Protein AF-H9H5G0-F1 (afdb_monomer_lite)

Organism: Macaca mulatta (NCBI:txid9544)

Foldseek 3Di:
DDPPCPPVNVLQVVLLVLVVDLVVFFDPPDPVQDDDDDDPQVQQQDPLQFGDPDGDDPDDPVRVVVVVVLVVLVVVVVVCLVVVVVPVPDPVVVVSVVVPHRPQCCLVVLCVNLVLVVVCVVQPCLLVVLLVVLSNDPPCLVVLLVLLCPASCRGPQSVGRSGPLSSLLSSLLSSVQSVCVVVHHDSVVSNQLSVNVSRYPSSSSSSSSVSQCVDPVNNCCQCPPPVNVVVVVVVVVCVVVCCVPPVPVNVVVVVVVVVCVVVVVDDDDDPDDDDDDDDDDDDDDDDDPDDDDDD

Radius of gyration: 25.39 Å; chains: 1; bounding box: 70×48×87 Å

pLDDT: mean 77.39, std 20.74, range [26.28, 98.06]

Sequence (295 aa):
MVIIEDADSLRAQERENIIMNYEKGHRAGLLEDMGPEPVGIYNNIDRFGIVHETELPPATAREVKQMRREITRKSKWMEMLGQWETYKNSKKLRDRVYKGIPMNIRGQVWSVLLNIQEVKSKNPRTYKVMKEKGKRSSEHIHQIDVDMSRTLRTHIFFRDRYGTKQRELFYILLAYSEYNPEVGYRRDLSHIAALFLLYLPEEDAFWALVQLLARERHSLQGFHSPNGGTVQGLQDHQEHVVPTSQHKTRWHLVSLWRLVSKLGLFPRDSASRGAGGTGTGAPGGAGDWLSPARA

Structure (mmCIF, N/CA/C/O backbone):
data_AF-H9H5G0-F1
#
_entry.id   AF-H9H5G0-F1
#
loop_
_atom_site.group_PDB
_atom_site.id
_atom_site.type_symbol
_atom_site.label_atom_id
_atom_site.label_alt_id
_atom_site.label_comp_id
_atom_site.label_asym_id
_atom_site.label_entity_id
_atom_site.label_seq_id
_atom_site.pdbx_PDB_ins_code
_atom_site.Cartn_x
_atom_site.Cartn_y
_atom_site.Cartn_z
_atom_site.occupancy
_atom_site.B_iso_or_equiv
_atom_site.auth_seq_id
_atom_site.auth_comp_id
_atom_site.auth_asym_id
_atom_site.auth_atom_id
_atom_site.pdbx_PDB_model_num
ATOM 1 N N . MET A 1 1 ? 31.396 -13.531 -38.257 1.00 38.22 1 MET A N 1
ATOM 2 C CA . MET A 1 1 ? 30.949 -12.293 -37.590 1.00 38.22 1 MET A CA 1
ATOM 3 C C . MET A 1 1 ? 29.947 -12.714 -36.527 1.00 38.22 1 MET A C 1
ATOM 5 O O . MET A 1 1 ? 28.792 -12.941 -36.846 1.00 38.22 1 MET A O 1
ATOM 9 N N . VAL A 1 2 ? 30.431 -13.006 -35.318 1.00 44.34 2 VAL A N 1
ATOM 10 C CA . VAL A 1 2 ? 29.572 -13.403 -34.194 1.00 44.34 2 VAL A CA 1
ATOM 11 C C . VAL A 1 2 ? 29.059 -12.106 -33.590 1.00 44.34 2 VAL A C 1
ATOM 13 O O . VAL A 1 2 ? 29.861 -11.298 -33.126 1.00 44.34 2 VAL A O 1
ATOM 16 N N . ILE A 1 3 ? 27.754 -11.868 -33.688 1.00 52.44 3 ILE A N 1
ATOM 17 C CA . ILE A 1 3 ? 27.100 -10.759 -32.998 1.00 52.44 3 ILE A CA 1
ATOM 18 C C . ILE A 1 3 ? 27.172 -11.112 -31.513 1.00 52.44 3 ILE A C 1
ATOM 20 O O . ILE A 1 3 ? 26.438 -11.972 -31.038 1.00 52.44 3 ILE A O 1
ATOM 24 N N . ILE A 1 4 ? 28.130 -10.521 -30.804 1.00 57.06 4 ILE A N 1
ATOM 25 C CA . ILE A 1 4 ? 28.084 -10.467 -29.348 1.00 57.06 4 ILE A CA 1
ATOM 26 C C . ILE A 1 4 ? 26.962 -9.472 -29.068 1.00 57.06 4 ILE A C 1
ATOM 28 O O . ILE A 1 4 ? 27.162 -8.269 -29.225 1.00 57.06 4 ILE A O 1
ATOM 32 N N . GLU A 1 5 ? 25.758 -9.967 -28.786 1.00 59.41 5 GLU A N 1
ATOM 33 C CA . GLU A 1 5 ? 24.709 -9.113 -28.237 1.00 59.41 5 GLU A CA 1
ATOM 34 C C . GLU A 1 5 ? 25.271 -8.458 -26.975 1.00 59.41 5 GLU A C 1
ATOM 36 O O . GLU A 1 5 ? 25.709 -9.137 -26.043 1.00 59.41 5 GLU A O 1
ATOM 41 N N . ASP A 1 6 ? 25.339 -7.130 -26.996 1.00 80.56 6 ASP A N 1
ATOM 42 C CA . ASP A 1 6 ? 25.823 -6.339 -25.876 1.00 80.56 6 ASP A CA 1
ATOM 43 C C . ASP A 1 6 ? 24.945 -6.620 -24.645 1.00 80.56 6 ASP A C 1
ATOM 45 O O . ASP A 1 6 ? 23.713 -6.663 -24.740 1.00 80.56 6 ASP A O 1
ATOM 49 N N . ALA A 1 7 ? 25.565 -6.825 -23.482 1.00 78.56 7 ALA A N 1
ATOM 50 C CA . ALA A 1 7 ? 24.863 -7.157 -22.241 1.00 78.56 7 ALA A CA 1
ATOM 51 C C . ALA A 1 7 ? 23.832 -6.078 -21.860 1.00 78.56 7 ALA A C 1
ATOM 53 O O . ALA A 1 7 ? 22.814 -6.372 -21.228 1.00 78.56 7 ALA A O 1
ATOM 54 N N . ASP A 1 8 ? 24.066 -4.832 -22.271 1.00 80.75 8 ASP A N 1
ATOM 55 C CA . ASP A 1 8 ? 23.124 -3.726 -22.098 1.00 80.75 8 ASP A CA 1
ATOM 56 C C . ASP A 1 8 ? 21.901 -3.851 -23.013 1.00 80.75 8 ASP A C 1
ATOM 58 O O . ASP A 1 8 ? 20.776 -3.582 -22.582 1.00 80.75 8 ASP A O 1
ATOM 62 N N . SER A 1 9 ? 22.088 -4.347 -24.238 1.00 84.38 9 SER A N 1
ATOM 63 C CA . SER A 1 9 ? 20.991 -4.613 -25.172 1.00 84.38 9 SER A CA 1
ATOM 64 C C . SER A 1 9 ? 20.107 -5.760 -24.687 1.00 84.38 9 SER A C 1
ATOM 66 O O . SER A 1 9 ? 18.883 -5.661 -24.760 1.00 84.38 9 SER A O 1
ATOM 68 N N . LEU A 1 10 ? 20.701 -6.824 -24.136 1.00 85.62 10 LEU A N 1
ATOM 69 C CA . LEU A 1 10 ? 19.954 -7.945 -23.554 1.00 85.62 10 LEU A CA 1
ATOM 70 C C . LEU A 1 10 ? 19.104 -7.500 -22.358 1.00 85.62 10 LEU A C 1
ATOM 72 O O . LEU A 1 10 ? 17.919 -7.826 -22.281 1.00 85.62 10 LEU A O 1
ATOM 76 N N . ARG A 1 11 ? 19.679 -6.691 -21.458 1.00 84.56 11 ARG A N 1
ATOM 77 C CA . ARG A 1 11 ? 18.955 -6.122 -20.310 1.00 84.56 11 ARG A CA 1
ATOM 78 C C . ARG A 1 11 ? 17.821 -5.193 -20.743 1.00 84.56 11 ARG A C 1
ATOM 80 O O . ARG A 1 11 ? 16.747 -5.211 -20.142 1.00 84.56 11 ARG A O 1
ATOM 87 N N . ALA A 1 12 ? 18.034 -4.396 -21.789 1.00 87.12 12 ALA A N 1
ATOM 88 C CA . ALA A 1 12 ? 16.990 -3.550 -22.358 1.00 87.12 12 ALA A CA 1
ATOM 89 C C . ALA A 1 12 ? 15.844 -4.380 -22.961 1.00 87.12 12 ALA A C 1
ATOM 91 O O . ALA A 1 12 ? 14.679 -4.086 -22.689 1.00 87.12 12 ALA A O 1
ATOM 92 N N . GLN A 1 13 ? 16.166 -5.444 -23.699 1.00 89.88 13 GLN A N 1
ATOM 93 C CA . GLN A 1 13 ? 15.175 -6.341 -24.294 1.00 89.88 13 GLN A CA 1
ATOM 94 C C . GLN A 1 13 ? 14.352 -7.076 -23.229 1.00 89.88 13 GLN A C 1
ATOM 96 O O . GLN A 1 13 ? 13.127 -7.156 -23.327 1.00 89.88 13 GLN A O 1
ATOM 101 N N . GLU A 1 14 ? 15.005 -7.594 -22.187 1.00 90.12 14 GLU A N 1
ATOM 102 C CA . GLU A 1 14 ? 14.329 -8.241 -21.061 1.00 90.12 14 GLU A CA 1
ATOM 103 C C . GLU A 1 14 ? 13.369 -7.273 -20.359 1.00 90.12 14 GLU A C 1
ATOM 105 O O . GLU A 1 14 ? 12.207 -7.606 -20.109 1.00 90.12 14 GLU A O 1
ATOM 110 N N . ARG A 1 15 ? 13.829 -6.045 -20.099 1.00 91.12 15 ARG A N 1
ATOM 111 C CA . ARG A 1 15 ? 13.010 -4.985 -19.508 1.00 91.12 15 ARG A CA 1
ATOM 112 C C . ARG A 1 15 ? 11.753 -4.721 -20.335 1.00 91.12 15 ARG A C 1
ATOM 114 O O . ARG A 1 15 ? 10.657 -4.685 -19.776 1.00 91.12 15 ARG A O 1
ATOM 121 N N . GLU A 1 16 ? 11.898 -4.537 -21.644 1.00 91.62 16 GLU A N 1
ATOM 122 C CA . GLU A 1 16 ? 10.768 -4.298 -22.546 1.00 91.62 16 GLU A CA 1
ATOM 123 C C . GLU A 1 16 ? 9.778 -5.465 -22.536 1.00 91.62 16 GLU A C 1
ATOM 125 O O . GLU A 1 16 ? 8.572 -5.242 -22.417 1.00 91.62 16 GLU A O 1
ATOM 130 N N . ASN A 1 17 ? 10.275 -6.703 -22.552 1.00 92.31 17 ASN A N 1
ATOM 131 C CA . ASN A 1 17 ? 9.439 -7.901 -22.487 1.00 92.31 17 ASN A CA 1
ATOM 132 C C . ASN A 1 17 ? 8.608 -7.955 -21.194 1.00 92.31 17 ASN A C 1
ATOM 134 O O . ASN A 1 17 ? 7.398 -8.193 -21.247 1.00 92.31 17 ASN A O 1
ATOM 138 N N . ILE A 1 18 ? 9.226 -7.685 -20.037 1.00 93.69 18 ILE A N 1
ATOM 139 C CA . ILE A 1 18 ? 8.526 -7.653 -18.744 1.00 93.69 18 ILE A CA 1
ATOM 140 C C . ILE A 1 18 ? 7.446 -6.567 -18.754 1.00 93.69 18 ILE A C 1
ATOM 142 O O . ILE A 1 18 ? 6.290 -6.835 -18.419 1.00 93.69 18 ILE A O 1
ATOM 146 N N . ILE A 1 19 ? 7.789 -5.348 -19.177 1.00 94.50 19 ILE A N 1
ATOM 147 C CA . ILE A 1 19 ? 6.839 -4.229 -19.226 1.00 94.50 19 ILE A CA 1
ATOM 148 C C . ILE A 1 19 ? 5.666 -4.550 -20.151 1.00 94.50 19 ILE A C 1
ATOM 150 O O . ILE A 1 19 ? 4.514 -4.345 -19.765 1.00 94.50 19 ILE A O 1
ATOM 154 N N . MET A 1 20 ? 5.934 -5.128 -21.322 1.00 93.00 20 MET A N 1
ATOM 155 C CA . MET A 1 20 ? 4.895 -5.569 -22.247 1.00 93.00 20 MET A CA 1
ATOM 156 C C . MET A 1 20 ? 3.952 -6.597 -21.618 1.00 93.00 20 MET A C 1
ATOM 158 O O . MET A 1 20 ? 2.747 -6.524 -21.856 1.00 93.00 20 MET A O 1
ATOM 162 N N . ASN A 1 21 ? 4.449 -7.535 -20.809 1.00 92.19 21 ASN A N 1
ATOM 163 C CA . ASN A 1 21 ? 3.595 -8.504 -20.113 1.00 92.19 21 ASN A CA 1
ATOM 164 C C . ASN A 1 21 ? 2.659 -7.809 -19.110 1.00 92.19 21 ASN A C 1
ATOM 166 O O . ASN A 1 21 ? 1.452 -8.059 -19.109 1.00 92.19 21 ASN A O 1
ATOM 170 N N . TYR A 1 22 ? 3.171 -6.847 -18.338 1.00 93.00 22 TYR A N 1
ATOM 171 C CA . TYR A 1 22 ? 2.348 -6.033 -17.438 1.00 93.00 22 TYR A CA 1
ATOM 172 C C . TYR A 1 22 ? 1.367 -5.108 -18.168 1.00 93.00 22 TYR A C 1
ATOM 174 O O . TYR A 1 22 ? 0.295 -4.816 -17.638 1.00 93.00 22 TYR A O 1
ATOM 182 N N . GLU A 1 23 ? 1.680 -4.633 -19.371 1.00 92.38 23 GLU A N 1
ATOM 183 C CA . GLU A 1 23 ? 0.757 -3.815 -20.167 1.00 92.38 23 GLU A CA 1
ATOM 184 C C . GLU A 1 23 ? -0.356 -4.652 -20.800 1.00 92.38 23 GLU A C 1
ATOM 186 O O . GLU A 1 23 ? -1.523 -4.257 -20.733 1.00 92.38 23 GLU A O 1
ATOM 191 N N . LYS A 1 24 ? -0.015 -5.841 -21.316 1.00 90.62 24 LYS A N 1
ATOM 192 C CA . LYS A 1 24 ? -0.974 -6.835 -21.822 1.00 90.62 24 LYS A CA 1
ATOM 193 C C . LYS A 1 24 ? -1.935 -7.310 -20.729 1.00 90.62 24 LYS A C 1
ATOM 195 O O . LYS A 1 24 ? -3.109 -7.519 -21.021 1.00 90.62 24 LYS A O 1
ATOM 200 N N . GLY A 1 25 ? -1.446 -7.434 -19.493 1.00 86.69 25 GLY A N 1
ATOM 201 C CA . GLY A 1 25 ? -2.203 -7.970 -18.364 1.00 86.69 25 GLY A CA 1
ATOM 202 C C . GLY A 1 25 ? -2.437 -9.479 -18.465 1.00 86.69 25 GLY A C 1
ATOM 203 O O . GLY A 1 25 ? -1.964 -10.129 -19.395 1.00 86.69 25 GLY A O 1
ATOM 204 N N . HIS A 1 26 ? -3.158 -10.023 -17.485 1.00 81.81 26 HIS A N 1
ATOM 205 C CA . HIS A 1 26 ? -3.455 -11.452 -17.381 1.00 81.81 26 HIS A CA 1
ATOM 206 C C . HIS A 1 26 ? -4.150 -11.995 -18.638 1.00 81.81 26 HIS A C 1
ATOM 208 O O . HIS A 1 26 ? -5.156 -11.434 -19.086 1.00 81.81 26 HIS A O 1
ATOM 214 N N . ARG A 1 27 ? -3.638 -13.104 -19.187 1.00 71.31 27 ARG A N 1
ATOM 215 C CA . ARG A 1 27 ? -4.224 -13.803 -20.335 1.00 71.31 27 ARG A CA 1
ATOM 216 C C . ARG A 1 27 ? -4.598 -15.215 -19.906 1.00 71.31 27 ARG A C 1
ATOM 218 O O . ARG A 1 27 ? -3.760 -16.110 -19.878 1.00 71.31 27 ARG A O 1
ATOM 225 N N . ALA A 1 28 ? -5.880 -15.419 -19.619 1.00 54.44 28 ALA A N 1
ATOM 226 C CA . ALA A 1 28 ? -6.401 -16.740 -19.285 1.00 54.44 28 ALA A CA 1
ATOM 227 C C . ALA A 1 28 ? -5.974 -17.779 -20.349 1.00 54.44 28 ALA A C 1
ATOM 229 O O . ALA A 1 28 ? -6.292 -17.613 -21.529 1.00 54.44 28 ALA A O 1
ATOM 230 N N . GLY A 1 29 ? -5.241 -18.823 -19.933 1.00 50.81 29 GLY A N 1
ATOM 231 C CA . GLY A 1 29 ? -4.849 -19.960 -20.782 1.00 50.81 29 GLY A CA 1
ATOM 232 C C . GLY A 1 29 ? -3.362 -20.100 -21.152 1.00 50.81 29 GLY A C 1
ATOM 233 O O . GLY A 1 29 ? -3.032 -21.021 -21.897 1.00 50.81 29 GLY A O 1
ATOM 234 N N . LEU A 1 30 ? -2.451 -19.247 -20.666 1.00 57.41 30 LEU A N 1
ATOM 235 C CA . LEU A 1 30 ? -0.997 -19.462 -20.809 1.00 57.41 30 LEU A CA 1
ATOM 236 C C . LEU A 1 30 ? -0.441 -20.295 -19.642 1.00 57.41 30 LEU A C 1
ATOM 238 O O . LEU A 1 30 ? -0.834 -20.089 -18.499 1.00 57.41 30 LEU A O 1
ATOM 242 N N . LEU A 1 31 ? 0.504 -21.208 -19.911 1.00 52.19 31 LEU A N 1
ATOM 243 C CA . LEU A 1 31 ? 1.056 -22.150 -18.915 1.00 52.19 31 LEU A CA 1
ATOM 244 C C . LEU A 1 31 ? 1.689 -21.445 -17.691 1.00 52.19 31 LEU A C 1
ATOM 246 O O . LEU A 1 31 ? 1.696 -21.995 -16.595 1.00 52.19 31 LEU A O 1
ATOM 250 N N . GLU A 1 32 ? 2.183 -20.217 -17.876 1.00 53.84 32 GLU A N 1
ATOM 251 C CA . GLU A 1 32 ? 2.777 -19.350 -16.841 1.00 53.84 32 GLU A CA 1
ATOM 252 C C . GLU A 1 32 ? 1.733 -18.562 -16.017 1.00 53.84 32 GLU A C 1
ATOM 254 O O . GLU A 1 32 ? 2.042 -18.056 -14.936 1.00 53.84 32 GLU A O 1
ATOM 259 N N . ASP A 1 33 ? 0.493 -18.480 -16.514 1.00 51.03 33 ASP A N 1
ATOM 260 C CA . ASP A 1 33 ? -0.646 -17.761 -15.923 1.00 51.03 33 ASP A CA 1
ATOM 261 C C . ASP A 1 33 ? -1.564 -18.683 -15.097 1.00 51.03 33 ASP A C 1
ATOM 263 O O . ASP A 1 33 ? -2.473 -18.204 -14.411 1.00 51.03 33 ASP A O 1
ATOM 267 N N . MET A 1 34 ? -1.319 -19.999 -15.114 1.00 49.03 34 MET A N 1
ATOM 268 C CA . MET A 1 34 ? -2.113 -20.987 -14.383 1.00 49.03 34 MET A CA 1
ATOM 269 C C . MET A 1 34 ? -1.761 -20.961 -12.888 1.00 49.03 34 MET A C 1
ATOM 271 O O . MET A 1 34 ? -0.905 -21.699 -12.398 1.00 49.03 34 MET A O 1
ATOM 275 N N . GLY A 1 35 ? -2.459 -20.114 -12.128 1.00 53.47 35 GLY A N 1
ATOM 276 C CA . GLY A 1 35 ? -2.723 -20.424 -10.721 1.00 53.47 35 GLY A CA 1
ATOM 277 C C . GLY A 1 35 ? -3.498 -21.750 -10.608 1.00 53.47 35 GLY A C 1
ATOM 278 O O . GLY A 1 35 ? -4.013 -22.235 -11.614 1.00 53.47 35 GLY A O 1
ATOM 279 N N . PRO A 1 36 ? -3.612 -22.362 -9.412 1.00 55.12 36 PRO A N 1
ATOM 280 C CA . PRO A 1 36 ? -4.374 -23.604 -9.260 1.00 55.12 36 PRO A CA 1
ATOM 281 C C . PRO A 1 36 ? -5.786 -23.467 -9.866 1.00 55.12 36 PRO A C 1
ATOM 283 O O . PRO A 1 36 ? -6.363 -22.382 -9.811 1.00 55.12 36 PRO A O 1
ATOM 286 N N . GLU A 1 37 ? -6.326 -24.525 -10.468 1.00 53.25 37 GLU A N 1
ATOM 287 C CA . GLU A 1 37 ? -7.608 -24.506 -11.194 1.00 53.25 37 GLU A CA 1
ATOM 288 C C . GLU A 1 37 ? -8.777 -23.917 -10.359 1.00 53.25 37 GLU A C 1
ATOM 290 O O . GLU A 1 37 ? -8.855 -24.132 -9.141 1.00 53.25 37 GLU A O 1
ATOM 295 N N . PRO A 1 38 ? -9.703 -23.162 -10.981 1.00 53.69 38 PRO A N 1
ATOM 296 C CA . PRO A 1 38 ? -10.762 -22.432 -10.295 1.00 53.69 38 PRO A CA 1
ATOM 297 C C . PRO A 1 38 ? -12.012 -23.301 -10.094 1.00 53.69 38 PRO A C 1
ATOM 299 O O . PRO A 1 38 ? -13.046 -23.064 -10.711 1.00 53.69 38 PRO A O 1
ATOM 302 N N . VAL A 1 39 ? -11.967 -24.286 -9.197 1.00 44.78 39 VAL A N 1
ATOM 303 C CA . VAL A 1 39 ? -13.189 -24.993 -8.769 1.00 44.78 39 VAL A CA 1
ATOM 304 C C . VAL A 1 39 ? -13.448 -24.692 -7.291 1.00 44.78 39 VAL A C 1
ATOM 306 O O . VAL A 1 39 ? -12.681 -25.095 -6.427 1.00 44.78 39 VAL A O 1
ATOM 309 N N . GLY A 1 40 ? -14.521 -23.942 -7.000 1.00 53.91 40 GLY A N 1
ATOM 310 C CA . GLY A 1 40 ? -15.040 -23.745 -5.632 1.00 53.91 40 GLY A CA 1
ATOM 311 C C . GLY A 1 40 ? -14.537 -22.523 -4.841 1.00 53.91 40 GLY A C 1
ATOM 312 O O . GLY A 1 40 ? -14.748 -22.453 -3.635 1.00 53.91 40 GLY A O 1
ATOM 313 N N . ILE A 1 41 ? -13.900 -21.536 -5.484 1.00 55.31 41 ILE A N 1
ATOM 314 C CA . ILE A 1 41 ? -13.107 -20.495 -4.791 1.00 55.31 41 ILE A CA 1
ATOM 315 C C . ILE A 1 41 ? -13.903 -19.664 -3.761 1.00 55.31 41 ILE A C 1
ATOM 317 O O . ILE A 1 41 ? -13.342 -19.280 -2.742 1.00 55.31 41 ILE A O 1
ATOM 321 N N . TYR A 1 42 ? -15.197 -19.391 -3.966 1.00 56.31 42 TYR A N 1
ATOM 322 C CA . TYR A 1 42 ? -15.944 -18.501 -3.062 1.00 56.31 42 TYR A CA 1
ATOM 323 C C . TYR A 1 42 ? -16.177 -19.074 -1.655 1.00 56.31 42 TYR A C 1
ATOM 325 O O . TYR A 1 42 ? -16.211 -18.298 -0.701 1.00 56.31 42 TYR A O 1
ATOM 333 N N . ASN A 1 43 ? -16.279 -20.400 -1.504 1.00 62.34 43 ASN A N 1
ATOM 334 C CA . ASN A 1 43 ? -16.481 -21.041 -0.195 1.00 62.34 43 ASN A CA 1
ATOM 335 C C . ASN A 1 43 ? -15.181 -21.173 0.614 1.00 62.34 43 ASN A C 1
ATOM 337 O O . ASN A 1 43 ? -15.218 -21.402 1.825 1.00 62.34 43 ASN A O 1
ATOM 341 N N . ASN A 1 44 ? -14.034 -20.981 -0.039 1.00 80.69 44 ASN A N 1
ATOM 342 C CA . ASN A 1 44 ? -12.719 -21.152 0.569 1.00 80.69 44 ASN A CA 1
ATOM 343 C C . ASN A 1 44 ? -12.003 -19.814 0.799 1.00 80.69 44 ASN A C 1
ATOM 345 O O . ASN A 1 44 ? -10.811 -19.804 1.086 1.00 80.69 44 ASN A O 1
ATOM 349 N N . ILE A 1 45 ? -12.681 -18.674 0.636 1.00 83.00 45 ILE A N 1
ATOM 350 C CA . ILE A 1 45 ? -12.082 -17.359 0.883 1.00 83.00 45 ILE A CA 1
ATOM 351 C C . ILE A 1 45 ? -12.450 -16.879 2.278 1.00 83.00 45 ILE A C 1
ATOM 353 O O . ILE A 1 45 ? -13.626 -16.764 2.624 1.00 83.00 45 ILE A O 1
ATOM 357 N N . ASP A 1 46 ? -11.438 -16.545 3.072 1.00 85.56 46 ASP A N 1
ATOM 358 C CA . ASP A 1 46 ? -11.674 -15.979 4.391 1.00 85.56 46 ASP A CA 1
ATOM 359 C C . ASP A 1 46 ? -12.040 -14.490 4.339 1.00 85.56 46 ASP A C 1
ATOM 361 O O . ASP A 1 46 ? -11.990 -13.805 3.315 1.00 85.56 46 ASP A O 1
ATOM 365 N N . ARG A 1 47 ? -12.387 -13.946 5.507 1.00 83.25 47 ARG A N 1
ATOM 366 C CA . ARG A 1 47 ? -12.765 -12.538 5.668 1.00 83.25 47 ARG A CA 1
ATOM 367 C C . ARG A 1 47 ? -11.684 -11.547 5.208 1.00 83.25 47 ARG A C 1
ATOM 369 O O . ARG A 1 47 ? -12.010 -10.387 4.961 1.00 83.25 47 ARG A O 1
ATOM 376 N N . PHE A 1 48 ? -10.423 -11.960 5.147 1.00 84.94 48 PHE A N 1
ATOM 377 C CA . PHE A 1 48 ? -9.299 -11.133 4.720 1.00 84.94 48 PHE A CA 1
ATOM 378 C C . PHE A 1 48 ? -8.967 -11.303 3.237 1.00 84.94 48 PHE A C 1
ATOM 380 O O . PHE A 1 48 ? -8.043 -10.644 2.777 1.00 84.94 48 PHE A O 1
ATOM 387 N N . GLY A 1 49 ? -9.716 -12.128 2.498 1.00 86.56 49 GLY A N 1
ATOM 388 C CA . GLY A 1 49 ? -9.481 -12.382 1.080 1.00 86.56 49 GLY A CA 1
ATOM 389 C C . GLY A 1 49 ? -8.436 -13.466 0.813 1.00 86.56 49 GLY A C 1
ATOM 390 O O . GLY A 1 49 ? -7.987 -13.589 -0.328 1.00 86.56 49 GLY A O 1
ATOM 391 N N . ILE A 1 50 ? -8.029 -14.235 1.829 1.00 88.44 50 ILE A N 1
ATOM 392 C CA . ILE A 1 50 ? -7.097 -15.355 1.662 1.00 88.44 50 ILE A CA 1
ATOM 393 C C . ILE A 1 50 ? -7.869 -16.574 1.173 1.00 88.44 50 ILE A C 1
ATOM 395 O O . ILE A 1 50 ? -8.891 -16.936 1.750 1.00 88.44 50 ILE A O 1
ATOM 399 N N . VAL A 1 51 ? -7.370 -17.189 0.107 1.00 86.62 51 VAL A N 1
ATOM 400 C CA . VAL A 1 51 ? -7.899 -18.416 -0.482 1.00 86.62 51 VAL A CA 1
ATOM 401 C C . VAL A 1 51 ? -7.292 -19.616 0.240 1.00 86.62 51 VAL A C 1
ATOM 403 O O . VAL A 1 51 ? -6.072 -19.718 0.368 1.00 86.62 51 VAL A O 1
ATOM 406 N N . HIS A 1 52 ? -8.151 -20.531 0.671 1.00 83.88 52 HIS A N 1
ATOM 407 C CA . HIS A 1 52 ? -7.800 -21.788 1.322 1.00 83.88 52 HIS A CA 1
ATOM 408 C C . HIS A 1 52 ? -8.027 -22.970 0.368 1.00 83.88 52 HIS A C 1
ATOM 410 O O . HIS A 1 52 ? -8.814 -22.896 -0.577 1.00 83.88 52 HIS A O 1
ATOM 416 N N . GLU A 1 53 ? -7.322 -24.076 0.595 1.00 81.56 53 GLU A N 1
ATOM 417 C CA . GLU A 1 53 ? -7.494 -25.299 -0.209 1.00 81.56 53 GLU A CA 1
ATOM 418 C C . GLU A 1 53 ? -8.814 -26.014 0.103 1.00 81.56 53 GLU A C 1
ATOM 420 O O . GLU A 1 53 ? -9.395 -26.668 -0.759 1.00 81.56 53 GLU A O 1
ATOM 425 N N . THR A 1 54 ? -9.300 -25.865 1.334 1.00 83.31 54 THR A N 1
ATOM 426 C CA . THR A 1 54 ? -10.509 -26.517 1.841 1.00 83.31 54 THR A CA 1
ATOM 427 C C . THR A 1 54 ? -11.558 -25.487 2.237 1.00 83.31 54 THR A C 1
ATOM 429 O O . THR A 1 54 ? -11.236 -24.323 2.497 1.00 83.31 54 THR A O 1
ATOM 432 N N . GLU A 1 55 ? -12.819 -25.920 2.270 1.00 81.69 55 GLU A N 1
ATOM 433 C CA . GLU A 1 55 ? -13.919 -25.082 2.738 1.00 81.69 55 GLU A CA 1
ATOM 434 C C . GLU A 1 55 ? -13.693 -24.653 4.186 1.00 81.69 55 GLU A C 1
ATOM 436 O O . GLU A 1 55 ? -13.277 -25.435 5.048 1.00 81.69 55 GLU A O 1
ATOM 441 N N . LEU A 1 56 ? -13.971 -23.379 4.452 1.00 81.50 56 LEU A N 1
ATOM 442 C CA . LEU A 1 56 ? -13.793 -22.824 5.782 1.00 81.50 56 LEU A CA 1
ATOM 443 C C . LEU A 1 56 ? -14.905 -23.304 6.721 1.00 81.50 56 LEU A C 1
ATOM 445 O O . LEU A 1 56 ? -16.075 -23.348 6.329 1.00 81.50 56 LEU A O 1
ATOM 449 N N . PRO A 1 57 ? -14.581 -23.604 7.991 1.00 84.81 57 PRO A N 1
ATOM 450 C CA . PRO A 1 57 ? -15.606 -23.901 8.975 1.00 84.81 57 PRO A CA 1
ATOM 451 C C . PRO A 1 57 ? -16.518 -22.679 9.186 1.00 84.81 57 PRO A C 1
ATOM 453 O O . PRO A 1 57 ? -16.084 -21.533 9.010 1.00 84.81 57 PRO A O 1
ATOM 456 N N . PRO A 1 58 ? -17.771 -22.885 9.631 1.00 83.69 58 PRO A N 1
ATOM 457 C CA . PRO A 1 58 ? -18.650 -21.786 9.998 1.00 83.69 58 PRO A CA 1
ATOM 458 C C . PRO A 1 58 ? -18.004 -20.865 11.035 1.00 83.69 58 PRO A C 1
ATOM 460 O O . PRO A 1 58 ? -17.346 -21.325 11.972 1.00 83.69 58 PRO A O 1
ATOM 463 N N . ALA A 1 59 ? -18.243 -19.559 10.894 1.00 83.06 59 ALA A N 1
ATOM 464 C CA . ALA A 1 59 ? -17.682 -18.559 11.792 1.00 83.06 59 ALA A CA 1
ATOM 465 C C . ALA A 1 59 ? -18.012 -18.876 13.258 1.00 83.06 59 ALA A C 1
ATOM 467 O O . ALA A 1 59 ? -19.171 -19.019 13.659 1.00 83.06 59 ALA A O 1
ATOM 468 N N . THR A 1 60 ? -16.976 -18.923 14.084 1.00 88.88 60 THR A N 1
ATOM 469 C CA . THR A 1 60 ? -17.095 -19.177 15.515 1.00 88.88 60 THR A CA 1
ATOM 470 C C . THR A 1 60 ? -17.842 -18.038 16.214 1.00 88.88 60 THR A C 1
ATOM 472 O O . THR A 1 60 ? -17.801 -16.871 15.807 1.00 88.88 60 THR A O 1
ATOM 475 N N . ALA A 1 61 ? -18.459 -18.324 17.365 1.00 89.12 61 ALA A N 1
ATOM 476 C CA . ALA A 1 61 ? -19.106 -17.293 18.185 1.00 89.12 61 ALA A CA 1
ATOM 477 C C . ALA A 1 61 ? -18.151 -16.135 18.555 1.00 89.12 61 ALA A C 1
ATOM 479 O O . ALA A 1 61 ? -18.571 -14.980 18.690 1.00 89.12 61 ALA A O 1
ATOM 480 N N . ARG A 1 62 ? -16.847 -16.425 18.687 1.00 87.62 62 ARG A N 1
ATOM 481 C CA . ARG A 1 62 ? -15.798 -15.426 18.927 1.00 87.62 62 ARG A CA 1
ATOM 482 C C . ARG A 1 62 ? -15.629 -14.487 17.732 1.00 87.62 62 ARG A C 1
ATOM 484 O O . ARG A 1 62 ? -15.579 -13.273 17.937 1.00 87.62 62 ARG A O 1
ATOM 491 N N . GLU A 1 63 ? -15.567 -15.024 16.518 1.00 85.69 63 GLU A N 1
ATOM 492 C CA . GLU A 1 63 ? -15.446 -14.236 15.287 1.00 85.69 63 GLU A CA 1
ATOM 493 C C . GLU A 1 63 ? -16.685 -13.376 15.066 1.00 85.69 63 GLU A C 1
ATOM 495 O O . GLU A 1 63 ? -16.557 -12.169 14.872 1.00 85.69 63 GLU A O 1
ATOM 500 N N . VAL A 1 64 ? -17.886 -13.935 15.233 1.00 87.62 64 VAL A N 1
ATOM 501 C CA . VAL A 1 64 ? -19.143 -13.174 15.143 1.00 87.62 64 VAL A CA 1
ATOM 502 C C . VAL A 1 64 ? -19.167 -12.025 16.160 1.00 87.62 64 VAL A C 1
ATOM 504 O O . VAL A 1 64 ? -19.518 -10.887 15.829 1.00 87.62 64 VAL A O 1
ATOM 507 N N . LYS A 1 65 ? -18.729 -12.271 17.403 1.00 89.88 65 LYS A N 1
ATOM 508 C CA . LYS A 1 65 ? -18.603 -11.227 18.435 1.00 89.88 65 LYS A CA 1
ATOM 509 C C . LYS A 1 65 ? -17.593 -10.148 18.038 1.00 89.88 65 LYS A C 1
ATOM 511 O O . LYS A 1 65 ? -17.821 -8.968 18.318 1.00 89.88 65 LYS A O 1
ATOM 516 N N . GLN A 1 66 ? -16.487 -10.519 17.397 1.00 86.69 66 GLN A N 1
ATOM 517 C CA . GLN A 1 66 ? -15.494 -9.574 16.888 1.00 86.69 66 GLN A CA 1
ATOM 518 C C . GLN A 1 66 ? -16.044 -8.738 15.726 1.00 86.69 66 GLN A C 1
ATOM 520 O O . GLN A 1 66 ? -15.901 -7.516 15.754 1.00 86.69 66 GLN A O 1
ATOM 525 N N . MET A 1 67 ? -16.753 -9.354 14.778 1.00 84.69 67 MET A N 1
ATOM 526 C CA . MET A 1 67 ? -17.413 -8.655 13.669 1.00 84.69 67 MET A CA 1
ATOM 527 C C . MET A 1 67 ? -18.419 -7.619 14.184 1.00 84.69 67 MET A C 1
ATOM 529 O O . MET A 1 67 ? -18.370 -6.456 13.785 1.00 84.69 67 MET A O 1
ATOM 533 N N . ARG A 1 68 ? -19.265 -7.989 15.157 1.00 86.88 68 ARG A N 1
ATOM 534 C CA . ARG A 1 68 ? -20.203 -7.052 15.806 1.00 86.88 68 ARG A CA 1
ATOM 535 C C . ARG A 1 68 ? -19.477 -5.873 16.456 1.00 86.88 68 ARG A C 1
ATOM 537 O O . ARG A 1 68 ? -19.876 -4.726 16.278 1.00 86.88 68 ARG A O 1
ATOM 544 N N . ARG A 1 69 ? -18.372 -6.133 17.167 1.00 88.00 69 ARG A N 1
ATOM 545 C CA . ARG A 1 69 ? -17.541 -5.076 17.775 1.00 88.00 69 ARG A CA 1
ATOM 546 C C . ARG A 1 69 ? -16.939 -4.139 16.731 1.00 88.00 69 ARG A C 1
ATOM 548 O O . ARG A 1 69 ? -16.867 -2.937 16.981 1.00 88.00 69 ARG A O 1
ATOM 555 N N . GLU A 1 70 ? -16.489 -4.657 15.592 1.00 86.94 70 GLU A N 1
ATOM 556 C CA . GLU A 1 70 ? -15.968 -3.835 14.496 1.00 86.94 70 GLU A CA 1
ATOM 557 C C . GLU A 1 70 ? -17.045 -2.927 13.898 1.00 86.94 70 GLU A C 1
ATOM 559 O O . GLU A 1 70 ? -16.784 -1.739 13.704 1.00 86.94 70 GLU A O 1
ATOM 564 N N . ILE A 1 71 ? -18.266 -3.440 13.710 1.00 85.12 71 ILE A N 1
ATOM 565 C CA . ILE A 1 71 ? -19.416 -2.645 13.255 1.00 85.12 71 ILE A CA 1
ATOM 566 C C . ILE A 1 71 ? -19.690 -1.498 14.235 1.00 85.12 71 ILE A C 1
ATOM 568 O O . ILE A 1 71 ? -19.755 -0.343 13.823 1.00 85.12 71 ILE A O 1
ATOM 572 N N . THR A 1 72 ? -19.751 -1.769 15.543 1.00 86.50 72 THR A N 1
ATOM 573 C CA . THR A 1 72 ? -19.968 -0.716 16.554 1.00 86.50 72 THR A CA 1
ATOM 574 C C . THR A 1 72 ? -18.839 0.319 16.581 1.00 86.50 72 THR A C 1
ATOM 576 O O . THR A 1 72 ? -19.063 1.499 16.855 1.00 86.50 72 THR A O 1
ATOM 579 N N . ARG A 1 73 ? -17.595 -0.101 16.320 1.00 90.06 73 ARG A N 1
ATOM 580 C CA . ARG A 1 73 ? -16.447 0.816 16.248 1.00 90.06 73 ARG A CA 1
ATOM 581 C C . ARG A 1 73 ? -16.525 1.721 15.024 1.00 90.06 73 ARG A C 1
ATOM 583 O O . ARG A 1 73 ? -16.101 2.869 15.139 1.00 90.06 73 ARG A O 1
ATOM 590 N N . LYS A 1 74 ? -17.074 1.239 13.903 1.00 91.38 74 LYS A N 1
ATOM 591 C CA . LYS A 1 74 ? -17.197 2.000 12.652 1.00 91.38 74 LYS A CA 1
ATOM 592 C C . LYS A 1 74 ? -17.894 3.339 12.871 1.00 91.38 74 LYS A C 1
ATOM 594 O O . LYS A 1 74 ? -17.333 4.354 12.485 1.00 91.38 74 LYS A O 1
ATOM 599 N N . SER A 1 75 ? -19.046 3.371 13.542 1.00 90.38 75 SER A N 1
ATOM 600 C CA . SER A 1 75 ? -19.804 4.620 13.730 1.00 90.38 75 SER A CA 1
ATOM 601 C C . SER A 1 75 ? -18.994 5.694 14.461 1.00 90.38 75 SER A C 1
ATOM 603 O O . SER A 1 75 ? -18.970 6.844 14.039 1.00 90.38 75 SER A O 1
ATOM 605 N N . LYS A 1 76 ? -18.242 5.305 15.500 1.00 92.19 76 LYS A N 1
ATOM 606 C CA . LYS A 1 76 ? -17.368 6.227 16.249 1.00 92.19 76 LYS A CA 1
ATOM 607 C C . LYS A 1 76 ? -16.198 6.728 15.407 1.00 92.19 76 LYS A C 1
ATOM 609 O O . LYS A 1 76 ? -15.770 7.862 15.563 1.00 92.19 76 LYS A O 1
ATOM 614 N N . TRP A 1 77 ? -15.663 5.876 14.536 1.00 95.00 77 TRP A N 1
ATOM 615 C CA . TRP A 1 77 ? -14.627 6.286 13.595 1.00 95.00 77 TRP A CA 1
ATOM 616 C C . TRP A 1 77 ? -15.163 7.247 12.532 1.00 95.00 77 TRP A C 1
ATOM 618 O O . TRP A 1 77 ? -14.491 8.226 12.239 1.00 95.00 77 TRP A O 1
ATOM 628 N N . MET A 1 78 ? -16.367 7.013 12.004 1.00 95.38 78 MET A N 1
ATOM 629 C CA . MET A 1 78 ? -17.001 7.915 11.035 1.00 95.38 78 MET A CA 1
ATOM 630 C C . MET A 1 78 ? -17.246 9.308 11.630 1.00 95.38 78 MET A C 1
ATOM 632 O O . MET A 1 78 ? -16.945 10.302 10.980 1.00 95.38 78 MET A O 1
ATOM 636 N N . GLU A 1 79 ? -17.709 9.383 12.882 1.00 94.38 79 GLU A N 1
ATOM 637 C CA . GLU A 1 79 ? -17.833 10.648 13.624 1.00 94.38 79 GLU A CA 1
ATOM 638 C C . GLU A 1 79 ? -16.481 11.372 13.721 1.00 94.38 79 GLU A C 1
ATOM 640 O O . GLU A 1 79 ? -16.371 12.554 13.403 1.00 94.38 79 GLU A O 1
ATOM 645 N N . MET A 1 80 ? -15.426 10.643 14.100 1.00 95.31 80 MET A N 1
ATOM 646 C CA . MET A 1 80 ? -14.086 11.218 14.221 1.00 95.31 80 MET A CA 1
ATOM 647 C C . MET A 1 80 ? -13.509 11.686 12.882 1.00 95.31 80 MET A C 1
ATOM 649 O O . MET A 1 80 ? -12.807 12.692 12.857 1.00 95.31 80 MET A O 1
ATOM 653 N N . LEU A 1 81 ? -13.798 10.98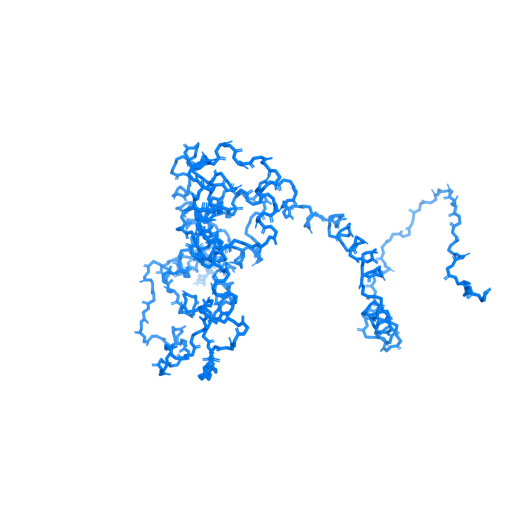1 11.786 1.00 95.06 81 LEU A N 1
ATOM 654 C CA . LEU A 1 81 ? -13.393 11.386 10.438 1.00 95.06 81 LEU A CA 1
ATOM 655 C C . LEU A 1 81 ? -14.112 12.665 9.992 1.00 95.06 81 LEU A C 1
ATOM 657 O O . LEU A 1 81 ? -13.477 13.535 9.407 1.00 95.06 81 LEU A O 1
ATOM 661 N N . GLY A 1 82 ? -15.400 12.817 10.319 1.00 95.12 82 GLY A N 1
ATOM 662 C CA . GLY A 1 82 ? -16.159 14.038 10.024 1.00 95.12 82 GLY A CA 1
ATOM 663 C C . GLY A 1 82 ? -15.652 15.281 10.767 1.00 95.12 82 GLY A C 1
ATOM 664 O O . GLY A 1 82 ? -15.868 16.399 10.315 1.00 95.12 82 GLY A O 1
ATOM 665 N N . GLN A 1 83 ? -14.946 15.092 11.884 1.00 95.25 83 GLN A N 1
ATOM 666 C CA . GLN A 1 83 ? -14.351 16.154 12.704 1.00 95.25 83 GLN A CA 1
ATOM 667 C C . GLN A 1 83 ? -12.832 15.969 12.834 1.00 95.25 83 GLN A C 1
ATOM 669 O O . GLN A 1 83 ? -12.258 16.114 13.918 1.00 95.25 83 GLN A O 1
ATOM 674 N N . TRP A 1 84 ? -12.172 15.600 11.731 1.00 94.19 84 TRP A N 1
ATOM 675 C CA . TRP A 1 84 ? -10.764 15.198 11.743 1.00 94.19 84 TRP A CA 1
ATOM 676 C C . TRP A 1 84 ? -9.843 16.229 12.405 1.00 94.19 84 TRP A C 1
ATOM 678 O O . TRP A 1 84 ? -9.016 15.867 13.242 1.00 94.19 84 TRP A O 1
ATOM 688 N N . GLU A 1 85 ? -10.042 17.514 12.112 1.00 93.12 85 GLU A N 1
ATOM 689 C CA . GLU A 1 85 ? -9.237 18.611 12.660 1.00 93.12 85 GLU A CA 1
ATOM 690 C C . GLU A 1 85 ? -9.273 18.686 14.191 1.00 93.12 85 GLU A C 1
ATOM 692 O O . GLU A 1 85 ? -8.257 18.967 14.826 1.00 93.12 85 GLU A O 1
ATOM 697 N N . THR A 1 86 ? -10.407 18.340 14.802 1.00 94.62 86 THR A N 1
ATOM 698 C CA . THR A 1 86 ? -10.552 18.263 16.261 1.00 94.62 86 THR A CA 1
ATOM 699 C C . THR A 1 86 ? -9.808 17.057 16.841 1.00 94.62 86 THR A C 1
ATOM 701 O O . THR A 1 86 ? -9.254 17.122 17.940 1.00 94.62 86 THR A O 1
ATOM 704 N N . TYR A 1 87 ? -9.786 15.930 16.122 1.00 93.25 87 TYR A N 1
ATOM 705 C CA . TYR A 1 87 ? -9.310 14.653 16.657 1.00 93.25 87 TYR A CA 1
ATOM 706 C C . TYR A 1 87 ? -7.872 14.280 16.287 1.00 93.25 87 TYR A C 1
ATOM 708 O O . TYR A 1 87 ? -7.289 13.469 17.016 1.00 93.25 87 TYR A O 1
ATOM 716 N N . LYS A 1 88 ? -7.280 14.855 15.231 1.00 88.62 88 LYS A N 1
ATOM 717 C CA . LYS A 1 88 ? -5.992 14.430 14.641 1.00 88.62 88 LYS A CA 1
ATOM 718 C C . LYS A 1 88 ? -4.816 14.339 15.623 1.00 88.62 88 LYS A C 1
ATOM 720 O O . LYS A 1 88 ? -3.964 13.471 15.482 1.00 88.62 88 LYS A O 1
ATOM 725 N N . ASN A 1 89 ? -4.813 15.164 16.672 1.00 89.81 89 ASN A N 1
ATOM 726 C CA . ASN A 1 89 ? -3.770 15.178 17.712 1.00 89.81 89 ASN A CA 1
ATOM 727 C C . ASN A 1 89 ? -4.264 14.694 19.089 1.00 89.81 89 ASN A C 1
ATOM 729 O O . ASN A 1 89 ? -3.538 14.735 20.086 1.00 89.81 89 ASN A O 1
ATOM 733 N N . SER A 1 90 ? -5.508 14.223 19.169 1.00 93.75 90 SER A N 1
ATOM 734 C CA . SER A 1 90 ? -6.144 13.858 20.433 1.00 93.75 90 SER A CA 1
ATOM 735 C C . SER A 1 90 ? -5.629 12.523 20.989 1.00 93.75 90 SER A C 1
ATOM 737 O O . SER A 1 90 ? -5.318 11.580 20.256 1.00 93.75 90 SER A O 1
ATOM 739 N N . LYS A 1 91 ? -5.627 12.384 22.322 1.00 93.88 91 LYS A N 1
ATOM 740 C CA . LYS A 1 91 ? -5.418 11.082 22.985 1.00 93.88 91 LYS A CA 1
ATOM 741 C C . LYS A 1 91 ? -6.472 10.055 22.548 1.00 93.88 91 LYS A C 1
ATOM 743 O O . LYS A 1 91 ? -6.146 8.892 22.329 1.00 93.88 91 LYS A O 1
ATOM 748 N N . LYS A 1 92 ? -7.714 10.509 22.337 1.00 93.44 92 LYS A N 1
ATOM 749 C CA . LYS A 1 92 ? -8.839 9.682 21.874 1.00 93.44 92 LYS A CA 1
ATOM 750 C C . LYS A 1 92 ? -8.522 8.985 20.548 1.00 93.44 92 LYS A C 1
ATOM 752 O O . LYS A 1 92 ? -8.854 7.810 20.413 1.00 93.44 92 LYS A O 1
ATOM 757 N N . LEU A 1 93 ? -7.859 9.664 19.606 1.00 91.88 93 LEU A N 1
ATOM 758 C CA . LEU A 1 93 ? -7.402 9.050 18.358 1.00 91.88 93 LEU A CA 1
ATOM 759 C C . LEU A 1 93 ? -6.421 7.909 18.618 1.00 91.88 93 LEU A C 1
ATOM 761 O O . LEU A 1 93 ? -6.680 6.788 18.182 1.00 91.88 93 LEU A O 1
ATOM 765 N N . ARG A 1 94 ? -5.350 8.161 19.380 1.00 90.00 94 ARG A N 1
ATOM 766 C CA . ARG A 1 94 ? -4.345 7.133 19.703 1.00 90.00 94 ARG A CA 1
ATOM 767 C C . ARG A 1 94 ? -4.988 5.907 20.350 1.00 90.00 94 ARG A C 1
ATOM 769 O O . ARG A 1 94 ? -4.811 4.792 19.867 1.00 90.00 94 ARG A O 1
ATOM 776 N N . ASP A 1 95 ? -5.824 6.113 21.365 1.00 91.88 95 ASP A N 1
ATOM 777 C CA . ASP A 1 95 ? -6.513 5.030 22.077 1.00 91.88 95 ASP A CA 1
ATOM 778 C C . ASP A 1 95 ? -7.430 4.205 21.155 1.00 91.88 95 ASP A C 1
ATOM 780 O O . ASP A 1 95 ? -7.640 3.008 21.369 1.00 91.88 95 ASP A O 1
ATOM 784 N N . ARG A 1 96 ? -8.020 4.831 20.130 1.00 90.88 96 ARG A N 1
ATOM 785 C CA . ARG A 1 96 ? -8.867 4.147 19.143 1.00 90.88 96 ARG A CA 1
ATOM 786 C C . ARG A 1 96 ? -8.042 3.379 18.120 1.00 90.88 96 ARG A C 1
ATOM 788 O O . ARG A 1 96 ? -8.434 2.258 17.798 1.00 90.88 96 ARG A O 1
ATOM 795 N N . VAL A 1 97 ? -6.910 3.926 17.673 1.00 90.31 97 VAL A N 1
ATOM 796 C CA . VAL A 1 97 ? -5.954 3.217 16.808 1.00 90.31 97 VAL A CA 1
ATOM 797 C C . VAL A 1 97 ? -5.482 1.931 17.492 1.00 90.31 97 VAL A C 1
ATOM 799 O O . VAL A 1 97 ? -5.610 0.866 16.895 1.00 90.31 97 VAL A O 1
ATOM 802 N N . TYR A 1 98 ? -5.073 1.988 18.767 1.00 88.25 98 TYR A N 1
ATOM 803 C CA . TYR A 1 98 ? -4.651 0.797 19.527 1.00 88.25 98 TYR A CA 1
ATOM 804 C C . TYR A 1 98 ? -5.764 -0.238 19.724 1.00 88.25 98 TYR A C 1
ATOM 806 O O . TYR A 1 98 ? -5.503 -1.436 19.792 1.00 88.25 98 TYR A O 1
ATOM 814 N N . LYS A 1 99 ? -7.029 0.195 19.783 1.00 89.00 99 LYS A N 1
ATOM 815 C CA . LYS A 1 99 ? -8.173 -0.732 19.811 1.00 89.00 99 LYS A CA 1
ATOM 816 C C . LYS A 1 99 ? -8.390 -1.426 18.465 1.00 89.00 99 LYS A C 1
ATOM 818 O O . LYS A 1 99 ? -9.039 -2.473 18.448 1.00 89.00 99 LYS A O 1
ATOM 823 N N . GLY A 1 100 ? -7.882 -0.862 17.374 1.00 86.94 100 GLY A N 1
ATOM 824 C CA . GLY A 1 100 ? -7.991 -1.372 16.013 1.00 86.94 100 GLY A CA 1
ATOM 825 C C . GLY A 1 100 ? -8.980 -0.583 15.154 1.00 86.94 100 GLY A C 1
ATOM 826 O O . GLY A 1 100 ? -10.096 -0.254 15.580 1.00 86.94 100 GLY A O 1
ATOM 827 N N . ILE A 1 101 ? -8.564 -0.327 13.913 1.00 91.19 101 ILE A N 1
ATOM 828 C CA . ILE A 1 101 ? -9.365 0.322 12.870 1.00 91.19 101 ILE A CA 1
ATOM 829 C C . ILE A 1 101 ? -10.194 -0.752 12.137 1.00 91.19 101 ILE A C 1
ATOM 831 O O . ILE A 1 101 ? -9.607 -1.725 11.643 1.00 91.19 101 ILE A O 1
ATOM 835 N N . PRO A 1 102 ? -11.534 -0.609 12.058 1.00 91.75 102 PRO A N 1
ATOM 836 C CA . PRO A 1 102 ? -12.392 -1.513 11.297 1.00 91.75 102 PRO A CA 1
ATOM 837 C C . PRO A 1 102 ? -11.950 -1.613 9.837 1.00 91.75 102 PRO A C 1
ATOM 839 O O . PRO A 1 102 ? -11.646 -0.605 9.200 1.00 91.75 102 PRO A O 1
ATOM 842 N N . MET A 1 103 ? -11.929 -2.837 9.309 1.00 86.12 103 MET A N 1
ATOM 843 C CA . MET A 1 103 ? -11.339 -3.138 8.002 1.00 86.12 103 MET A CA 1
ATOM 844 C C . MET A 1 103 ? -11.935 -2.304 6.861 1.00 86.12 103 MET A C 1
ATOM 846 O O . MET A 1 103 ? -11.203 -1.768 6.037 1.00 86.12 103 MET A O 1
ATOM 850 N N . ASN A 1 104 ? -13.256 -2.122 6.866 1.00 87.12 104 ASN A N 1
ATOM 851 C CA . ASN A 1 104 ? -13.999 -1.422 5.817 1.00 87.12 104 ASN A CA 1
ATOM 852 C C . ASN A 1 104 ? -13.770 0.097 5.748 1.00 87.12 104 ASN A C 1
ATOM 854 O O . ASN A 1 104 ? -14.265 0.732 4.823 1.00 87.12 104 ASN A O 1
ATOM 858 N N . ILE A 1 105 ? -13.062 0.687 6.712 1.00 93.00 105 ILE A N 1
ATOM 859 C CA . ILE A 1 105 ? -12.724 2.118 6.709 1.00 93.00 105 ILE A CA 1
ATOM 860 C C . ILE A 1 105 ? -11.217 2.363 6.811 1.00 93.00 105 ILE A C 1
ATOM 862 O O . ILE A 1 105 ? -10.801 3.511 6.951 1.00 93.00 105 ILE A O 1
ATOM 866 N N . ARG A 1 106 ? -10.385 1.310 6.738 1.00 93.69 106 ARG A N 1
ATOM 867 C CA . ARG A 1 106 ? -8.922 1.447 6.816 1.00 93.69 106 ARG A CA 1
ATOM 868 C C . ARG A 1 106 ? -8.387 2.405 5.768 1.00 93.69 106 ARG A C 1
ATOM 870 O O . ARG A 1 106 ? -7.620 3.273 6.144 1.00 93.69 106 ARG A O 1
ATOM 877 N N . GLY A 1 107 ? -8.852 2.308 4.522 1.00 93.44 107 GLY A N 1
ATOM 878 C CA . GLY A 1 107 ? -8.446 3.224 3.454 1.00 93.44 107 GLY A CA 1
ATOM 879 C C . GLY A 1 107 ? -8.648 4.689 3.844 1.00 93.44 107 GLY A C 1
ATOM 880 O O . GLY A 1 107 ? -7.694 5.450 3.895 1.00 93.44 107 GLY A O 1
ATOM 881 N N . GLN A 1 108 ? -9.866 5.063 4.249 1.00 94.62 108 GLN A N 1
ATOM 882 C CA . GLN A 1 108 ? -10.185 6.440 4.657 1.00 94.62 108 GLN A CA 1
ATOM 883 C C . GLN A 1 108 ? -9.349 6.906 5.857 1.00 94.62 108 GLN A C 1
ATOM 885 O O . GLN A 1 108 ? -8.802 8.007 5.848 1.00 94.62 108 GLN A O 1
ATOM 890 N N . VAL A 1 109 ? -9.227 6.060 6.886 1.00 94.00 109 VAL A N 1
ATOM 891 C CA . VAL A 1 109 ? -8.480 6.396 8.105 1.00 94.00 109 VAL A CA 1
ATOM 892 C C . VAL A 1 109 ? -6.977 6.496 7.831 1.00 94.00 109 VAL A C 1
ATOM 894 O O . VAL A 1 109 ? -6.325 7.412 8.324 1.00 94.00 109 VAL A O 1
ATOM 897 N N . TRP A 1 110 ? -6.403 5.589 7.044 1.00 94.88 110 TRP A N 1
ATOM 898 C CA . TRP A 1 110 ? -4.989 5.636 6.669 1.00 94.88 110 TRP A CA 1
ATOM 899 C C . TRP A 1 110 ? -4.684 6.838 5.782 1.00 94.88 110 TRP A C 1
ATOM 901 O O . TRP A 1 110 ? -3.667 7.489 6.011 1.00 94.88 110 TRP A O 1
ATOM 911 N N . SER A 1 111 ? -5.584 7.203 4.865 1.00 94.00 111 SER A N 1
ATOM 912 C CA . SER A 1 111 ? -5.424 8.397 4.033 1.00 94.00 111 SER A CA 1
ATOM 913 C C . SER A 1 11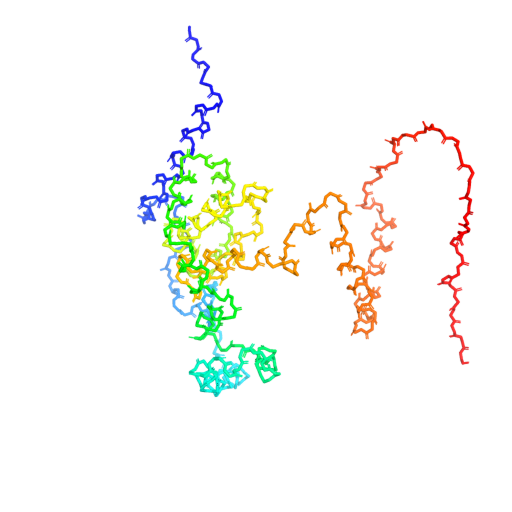1 ? -5.264 9.673 4.848 1.00 94.00 111 SER A C 1
ATOM 915 O O . SER A 1 111 ? -4.394 10.485 4.532 1.00 94.00 111 SER A O 1
ATOM 917 N N . VAL A 1 112 ? -6.051 9.840 5.916 1.00 92.88 112 VAL A N 1
ATOM 918 C CA . VAL A 1 112 ? -5.926 11.013 6.796 1.00 92.88 112 VAL A CA 1
ATOM 919 C C . VAL A 1 112 ? -4.759 10.894 7.778 1.00 92.88 112 VAL A C 1
ATOM 921 O O . VAL A 1 112 ? -4.117 11.893 8.067 1.00 92.88 112 VAL A O 1
ATOM 924 N N . LEU A 1 113 ? -4.425 9.692 8.264 1.00 90.75 113 LEU A N 1
ATOM 925 C CA . LEU A 1 113 ? -3.280 9.489 9.167 1.00 90.75 113 LEU A CA 1
ATOM 926 C C . LEU A 1 113 ? -1.929 9.719 8.480 1.00 90.75 113 LEU A C 1
ATOM 928 O O . LEU A 1 113 ? -0.974 10.147 9.130 1.00 90.75 113 LEU A O 1
ATOM 932 N N . LEU A 1 114 ? -1.845 9.397 7.190 1.00 90.50 114 LEU A N 1
ATOM 933 C CA . LEU A 1 114 ? -0.649 9.560 6.367 1.00 90.50 114 LEU A CA 1
ATOM 934 C C . LEU A 1 114 ? -0.659 10.876 5.578 1.00 90.50 114 LEU A C 1
ATOM 936 O O . LEU A 1 114 ? 0.265 11.114 4.808 1.00 90.50 114 LEU A O 1
ATOM 940 N N . ASN A 1 115 ? -1.667 11.740 5.759 1.00 91.69 115 ASN A N 1
ATOM 941 C CA . ASN A 1 115 ? -1.833 12.997 5.016 1.00 91.69 115 ASN A CA 1
ATOM 942 C C . ASN A 1 115 ? -1.707 12.816 3.486 1.00 91.69 115 ASN A C 1
ATOM 944 O O . ASN A 1 115 ? -1.103 13.642 2.800 1.00 91.69 115 ASN A O 1
ATOM 948 N N . ILE A 1 116 ? -2.274 11.732 2.940 1.00 93.69 116 ILE A N 1
ATOM 949 C CA . ILE A 1 116 ? -2.119 11.348 1.524 1.00 93.69 116 ILE A CA 1
ATOM 950 C C . ILE A 1 116 ? -2.603 12.458 0.589 1.00 93.69 116 ILE A C 1
ATOM 952 O O . ILE A 1 116 ? -1.917 12.820 -0.362 1.00 93.69 116 ILE A O 1
ATOM 956 N N . GLN A 1 117 ? -3.772 13.033 0.876 1.00 94.62 117 GLN A N 1
ATOM 957 C CA . GLN A 1 117 ? -4.363 14.064 0.018 1.00 94.62 117 GLN A CA 1
ATOM 958 C C . GLN A 1 117 ? -3.517 15.342 -0.013 1.00 94.62 117 GLN A C 1
ATOM 960 O O . GLN A 1 117 ? -3.393 15.978 -1.058 1.00 94.62 117 GLN A O 1
ATOM 965 N N . GLU A 1 118 ? -2.883 15.690 1.106 1.00 93.88 118 GLU A N 1
ATOM 966 C CA . GLU A 1 118 ? -2.009 16.858 1.195 1.00 93.88 118 GLU A CA 1
ATOM 967 C C . GLU A 1 118 ? -0.726 16.656 0.378 1.00 93.88 118 GLU A C 1
ATOM 969 O O . GLU A 1 118 ? -0.385 17.506 -0.446 1.00 93.88 118 GLU A O 1
ATOM 974 N N . VAL A 1 119 ? -0.032 15.523 0.556 1.00 95.00 119 VAL A N 1
ATOM 975 C CA . VAL A 1 119 ? 1.213 15.242 -0.183 1.00 95.00 119 VAL A CA 1
ATOM 976 C C . VAL A 1 119 ? 0.954 15.092 -1.680 1.00 95.00 119 VAL A C 1
ATOM 978 O O . VAL A 1 119 ? 1.707 15.637 -2.485 1.00 95.00 119 VAL A O 1
ATOM 981 N N . LYS A 1 120 ? -0.153 14.448 -2.058 1.00 95.50 120 LYS A N 1
ATOM 982 C CA . LYS A 1 120 ? -0.583 14.301 -3.450 1.00 95.50 120 LYS A CA 1
ATOM 983 C C . LYS A 1 120 ? -0.887 15.653 -4.096 1.00 95.50 120 LYS A C 1
ATOM 985 O O . LYS A 1 120 ? -0.443 15.909 -5.210 1.00 95.50 120 LYS A O 1
ATOM 990 N N . SER A 1 121 ? -1.580 16.544 -3.382 1.00 96.50 121 SER A N 1
ATOM 991 C CA . SER A 1 121 ? -1.897 17.894 -3.876 1.00 96.50 121 SER A CA 1
ATOM 992 C C . SER A 1 121 ? -0.651 18.766 -4.045 1.00 96.50 121 SER A C 1
ATOM 994 O O . SER A 1 121 ? -0.578 19.555 -4.981 1.00 96.50 121 SER A O 1
ATOM 996 N N . LYS A 1 122 ? 0.349 18.602 -3.169 1.00 96.88 122 LYS A N 1
ATOM 997 C CA . LYS A 1 122 ? 1.653 19.279 -3.275 1.00 96.88 122 LYS A CA 1
ATOM 998 C C . LYS A 1 122 ? 2.518 18.747 -4.422 1.00 96.88 122 LYS A C 1
ATOM 1000 O O . LYS A 1 122 ? 3.413 19.450 -4.874 1.00 96.88 122 LYS A O 1
ATOM 1005 N N . ASN A 1 123 ? 2.250 17.529 -4.894 1.00 96.50 123 ASN A N 1
ATOM 1006 C CA . ASN A 1 123 ? 3.050 16.824 -5.894 1.00 96.50 123 ASN A CA 1
ATOM 1007 C C . ASN A 1 123 ? 2.178 16.313 -7.059 1.00 96.50 123 ASN A C 1
ATOM 1009 O O . ASN A 1 123 ? 2.096 15.101 -7.303 1.00 96.50 123 ASN A O 1
ATOM 1013 N N . PRO A 1 124 ? 1.489 17.212 -7.784 1.00 96.00 124 PRO A N 1
ATOM 1014 C CA . PRO A 1 124 ? 0.579 16.807 -8.842 1.00 96.00 124 PRO A CA 1
ATOM 1015 C C . PRO A 1 124 ? 1.338 16.101 -9.968 1.00 96.00 124 PRO A C 1
ATOM 1017 O O . PRO A 1 124 ? 2.390 16.554 -10.412 1.00 96.00 124 PRO A O 1
ATOM 1020 N N . ARG A 1 125 ? 0.769 15.003 -10.481 1.00 96.19 125 ARG A N 1
ATOM 1021 C CA . ARG A 1 125 ? 1.315 14.185 -11.587 1.00 96.19 125 ARG A CA 1
ATOM 1022 C C . ARG A 1 125 ? 2.643 13.478 -11.296 1.00 96.19 125 ARG A C 1
ATOM 1024 O O . ARG A 1 125 ? 3.077 12.705 -12.150 1.00 96.19 125 ARG A O 1
ATOM 1031 N N . THR A 1 126 ? 3.252 13.663 -10.125 1.00 97.44 126 THR A N 1
ATOM 1032 C CA . THR A 1 126 ? 4.541 13.044 -9.785 1.00 97.44 126 THR A CA 1
ATOM 1033 C C . THR A 1 126 ? 4.494 11.530 -9.930 1.00 97.44 126 THR A C 1
ATOM 1035 O O . THR A 1 126 ? 5.358 10.965 -10.591 1.00 97.44 126 THR A O 1
ATOM 1038 N N . TYR A 1 127 ? 3.445 10.874 -9.423 1.00 98.00 127 TYR A N 1
ATOM 1039 C CA . TYR A 1 127 ? 3.283 9.428 -9.577 1.00 98.00 127 TYR A CA 1
ATOM 1040 C C . TYR A 1 127 ? 3.325 8.984 -11.048 1.00 98.00 127 TYR A C 1
ATOM 1042 O O . TYR A 1 127 ? 4.077 8.082 -11.411 1.00 98.00 127 TYR A O 1
ATOM 1050 N N . LYS A 1 128 ? 2.571 9.669 -11.918 1.00 97.62 128 LYS A N 1
ATOM 1051 C CA . LYS A 1 128 ? 2.528 9.374 -13.356 1.00 97.62 128 LYS A CA 1
ATOM 1052 C C . LYS A 1 128 ? 3.899 9.559 -14.013 1.00 97.62 128 LYS A C 1
ATOM 1054 O O . LYS A 1 128 ? 4.302 8.718 -14.806 1.00 97.62 128 LYS A O 1
ATOM 1059 N N . VAL A 1 129 ? 4.613 10.634 -13.679 1.00 97.81 129 VAL A N 1
ATOM 1060 C CA . VAL A 1 129 ? 5.958 10.902 -14.214 1.00 97.81 129 VAL A CA 1
ATOM 1061 C C . VAL A 1 129 ? 6.946 9.823 -13.775 1.00 97.81 129 VAL A C 1
ATOM 1063 O O . VAL A 1 129 ? 7.665 9.290 -14.616 1.00 97.81 129 VAL A O 1
ATOM 1066 N N . MET A 1 130 ? 6.948 9.454 -12.492 1.00 97.62 130 MET A N 1
ATOM 1067 C CA . MET A 1 130 ? 7.859 8.435 -11.961 1.00 97.62 130 MET A CA 1
ATOM 1068 C C . MET A 1 130 ? 7.561 7.045 -12.519 1.00 97.62 130 MET A C 1
ATOM 1070 O O . MET A 1 130 ? 8.485 6.322 -12.876 1.00 97.62 130 MET A O 1
ATOM 1074 N N . LYS A 1 131 ? 6.280 6.693 -12.675 1.00 97.00 131 LYS A N 1
ATOM 1075 C CA . LYS A 1 131 ? 5.854 5.456 -13.339 1.00 97.00 131 LYS A CA 1
ATOM 1076 C C . LYS A 1 131 ? 6.404 5.371 -14.763 1.00 97.00 131 LYS A C 1
ATOM 1078 O O . LYS A 1 131 ? 7.021 4.372 -15.117 1.00 97.00 131 LYS A O 1
ATOM 1083 N N . GLU A 1 132 ? 6.225 6.418 -15.566 1.00 96.94 132 GLU A N 1
ATOM 1084 C CA . GLU A 1 132 ? 6.697 6.436 -16.957 1.00 96.94 132 GLU A CA 1
ATOM 1085 C C . GLU A 1 132 ? 8.224 6.490 -17.071 1.00 96.94 132 GLU A C 1
ATOM 1087 O O . GLU A 1 132 ? 8.794 5.851 -17.955 1.00 96.94 132 GLU A O 1
ATOM 1092 N N . LYS A 1 133 ? 8.902 7.197 -16.161 1.00 95.56 133 LYS A N 1
ATOM 1093 C CA . LYS A 1 133 ? 10.366 7.172 -16.062 1.00 95.56 133 LYS A CA 1
ATOM 1094 C C . LYS A 1 133 ? 10.858 5.759 -15.746 1.00 95.56 133 LYS A C 1
ATOM 1096 O O . LYS A 1 133 ? 11.701 5.232 -16.465 1.00 95.56 133 LYS A O 1
ATOM 1101 N N . GLY A 1 134 ? 10.256 5.111 -14.750 1.00 94.69 134 GLY A N 1
ATOM 1102 C CA . GLY A 1 134 ? 10.654 3.780 -14.307 1.00 94.69 134 GLY A CA 1
ATOM 1103 C C . GLY A 1 134 ? 10.510 2.738 -15.408 1.00 94.69 134 GLY A C 1
ATOM 1104 O O . GLY A 1 134 ? 11.427 1.951 -15.609 1.00 94.69 134 GLY A O 1
ATOM 1105 N N . LYS A 1 135 ? 9.433 2.796 -16.207 1.00 94.44 135 LYS A N 1
ATOM 1106 C CA . LYS A 1 135 ? 9.261 1.917 -17.381 1.00 94.44 135 LYS A CA 1
ATOM 1107 C C . LYS A 1 135 ? 10.435 1.988 -18.365 1.00 94.44 135 LYS A C 1
ATOM 1109 O O . LYS A 1 135 ? 10.753 0.989 -19.000 1.00 94.44 135 LYS A O 1
ATOM 1114 N N . ARG A 1 136 ? 11.054 3.164 -18.512 1.00 90.44 136 ARG A N 1
ATOM 1115 C CA . ARG A 1 136 ? 12.127 3.409 -19.487 1.00 90.44 136 ARG A CA 1
ATOM 1116 C C . ARG A 1 136 ? 13.507 3.064 -18.941 1.00 90.44 136 ARG A C 1
ATOM 1118 O O . ARG A 1 136 ? 14.328 2.550 -19.693 1.00 90.44 136 ARG A O 1
ATOM 1125 N N . SER A 1 137 ? 13.771 3.379 -17.672 1.00 87.31 137 SER A N 1
ATOM 1126 C CA . SER A 1 137 ? 15.140 3.413 -17.144 1.00 87.31 137 SER A CA 1
ATOM 1127 C C . SER A 1 137 ? 15.384 2.626 -15.860 1.00 87.31 137 SER A C 1
ATOM 1129 O O . SER A 1 137 ? 16.540 2.514 -15.474 1.00 87.31 137 SER A O 1
ATOM 1131 N N . SER A 1 138 ? 14.359 2.092 -15.188 1.00 90.44 138 SER A N 1
ATOM 1132 C CA . SER A 1 138 ? 14.578 1.437 -13.892 1.00 90.44 138 SER A CA 1
ATOM 1133 C C . SER A 1 138 ? 15.376 0.143 -14.046 1.00 90.44 138 SER A C 1
ATOM 1135 O O . SER A 1 138 ? 15.008 -0.754 -14.809 1.00 90.44 138 SER A O 1
ATOM 1137 N N . GLU A 1 139 ? 16.440 0.020 -13.257 1.00 90.69 139 GLU A N 1
ATOM 1138 C CA . GLU A 1 139 ? 17.278 -1.182 -13.167 1.00 90.69 139 GLU A CA 1
ATOM 1139 C C . GLU A 1 139 ? 16.625 -2.287 -12.319 1.00 90.69 139 GLU A C 1
ATOM 1141 O O . GLU A 1 139 ? 17.088 -3.425 -12.285 1.00 90.69 139 GLU A O 1
ATOM 1146 N N . HIS A 1 140 ? 15.522 -1.973 -11.634 1.00 93.19 140 HIS A N 1
ATOM 1147 C CA . HIS A 1 140 ? 14.881 -2.872 -10.676 1.00 93.19 140 HIS A CA 1
ATOM 1148 C C . HIS A 1 140 ? 13.729 -3.693 -11.262 1.00 93.19 140 HIS A C 1
ATOM 1150 O O . HIS A 1 140 ? 13.151 -4.508 -10.545 1.00 93.19 140 HIS A O 1
ATOM 1156 N N . ILE A 1 141 ? 13.387 -3.514 -12.543 1.00 94.69 141 ILE A N 1
ATOM 1157 C CA . ILE A 1 141 ? 12.209 -4.138 -13.172 1.00 94.69 141 ILE A CA 1
ATOM 1158 C C . ILE A 1 141 ? 12.204 -5.662 -13.021 1.00 94.69 141 ILE A C 1
ATOM 1160 O O . ILE A 1 141 ? 11.195 -6.216 -12.585 1.00 94.69 141 ILE A O 1
ATOM 1164 N N . HIS A 1 142 ? 13.329 -6.326 -13.299 1.00 93.44 142 HIS A N 1
ATOM 1165 C CA . HIS A 1 142 ? 13.449 -7.778 -13.143 1.00 93.44 142 HIS A CA 1
ATOM 1166 C C . HIS A 1 142 ? 13.223 -8.216 -11.686 1.00 93.44 142 HIS A C 1
ATOM 1168 O O . HIS A 1 142 ? 12.433 -9.115 -11.405 1.00 93.44 142 HIS A O 1
ATOM 1174 N N . GLN A 1 143 ? 13.866 -7.543 -10.728 1.00 93.69 143 GLN A N 1
ATOM 1175 C CA . GLN A 1 143 ? 13.742 -7.899 -9.314 1.00 93.69 143 GLN A CA 1
ATOM 1176 C C . GLN A 1 143 ? 12.320 -7.661 -8.777 1.00 93.69 143 GLN A C 1
ATOM 1178 O O . GLN A 1 143 ? 11.821 -8.472 -7.995 1.00 93.69 143 GLN A O 1
ATOM 1183 N N . ILE A 1 144 ? 11.655 -6.583 -9.208 1.00 95.56 144 ILE A N 1
ATOM 1184 C CA . ILE A 1 144 ? 10.250 -6.321 -8.871 1.00 95.56 144 ILE A CA 1
ATOM 1185 C C . ILE A 1 144 ? 9.372 -7.441 -9.441 1.00 95.56 144 ILE A C 1
ATOM 1187 O O . ILE A 1 144 ? 8.546 -7.982 -8.711 1.00 95.56 144 ILE A O 1
ATOM 1191 N N . ASP A 1 145 ? 9.564 -7.827 -10.706 1.00 94.44 145 ASP A N 1
ATOM 1192 C CA . ASP A 1 145 ? 8.791 -8.888 -11.363 1.00 94.44 145 ASP A CA 1
ATOM 1193 C C . ASP A 1 145 ? 8.893 -10.240 -10.633 1.00 94.44 145 ASP A C 1
ATOM 1195 O O . ASP A 1 145 ? 7.872 -10.896 -10.371 1.00 94.44 145 ASP A O 1
ATOM 1199 N N . VAL A 1 146 ? 10.110 -10.610 -10.219 1.00 92.50 146 VAL A N 1
ATOM 1200 C CA . VAL A 1 146 ? 10.369 -11.794 -9.388 1.00 92.50 146 VAL A CA 1
ATOM 1201 C C . VAL A 1 146 ? 9.610 -11.709 -8.066 1.00 92.50 146 VAL A C 1
ATOM 1203 O O . VAL A 1 146 ? 8.979 -12.687 -7.659 1.00 92.50 146 VAL A O 1
ATOM 1206 N N . ASP A 1 147 ? 9.615 -10.559 -7.396 1.00 93.44 147 ASP A N 1
ATOM 1207 C CA . ASP A 1 147 ? 8.914 -10.402 -6.120 1.00 93.44 147 ASP A CA 1
ATOM 1208 C C . ASP A 1 147 ? 7.390 -10.445 -6.294 1.00 93.44 147 ASP A C 1
ATOM 1210 O O . ASP A 1 147 ? 6.702 -11.085 -5.497 1.00 93.44 147 ASP A O 1
ATOM 1214 N N . MET A 1 148 ? 6.852 -9.897 -7.389 1.00 92.25 148 MET A N 1
ATOM 1215 C CA . MET A 1 148 ? 5.422 -9.992 -7.715 1.00 92.25 148 MET A CA 1
ATOM 1216 C C . MET A 1 148 ? 4.944 -11.439 -7.828 1.00 92.25 148 MET A C 1
ATOM 1218 O O . MET A 1 148 ? 3.797 -11.738 -7.489 1.00 92.25 148 MET A O 1
ATOM 1222 N N . SER A 1 149 ? 5.815 -12.357 -8.255 1.00 87.00 149 SER A N 1
ATOM 1223 C CA . SER A 1 149 ? 5.484 -13.783 -8.325 1.00 87.00 149 SER A CA 1
ATOM 1224 C C . SER A 1 149 ? 5.319 -14.442 -6.946 1.00 87.00 149 SER A C 1
ATOM 1226 O O . SER A 1 149 ? 4.749 -15.530 -6.872 1.00 87.00 149 SER A O 1
ATOM 1228 N N . ARG A 1 150 ? 5.749 -13.790 -5.855 1.00 89.00 150 ARG A N 1
ATOM 1229 C CA . ARG A 1 150 ? 5.777 -14.340 -4.486 1.00 89.00 150 ARG A CA 1
ATOM 1230 C C . ARG A 1 150 ? 4.930 -13.542 -3.487 1.00 89.00 150 ARG A C 1
ATOM 1232 O O . ARG A 1 150 ? 4.459 -14.110 -2.504 1.00 89.00 150 ARG A O 1
ATOM 1239 N N . THR A 1 151 ? 4.698 -12.252 -3.724 1.00 90.81 151 THR A N 1
ATOM 1240 C CA . THR A 1 151 ? 3.970 -11.375 -2.795 1.00 90.81 151 THR A CA 1
ATOM 1241 C C . THR A 1 151 ? 2.473 -11.691 -2.745 1.00 90.81 151 THR A C 1
ATOM 1243 O O . THR A 1 151 ? 1.766 -11.559 -3.739 1.00 90.81 151 THR A O 1
ATOM 1246 N N . LEU A 1 152 ? 1.980 -12.063 -1.556 1.00 86.12 152 LEU A N 1
ATOM 1247 C CA . LEU A 1 152 ? 0.557 -12.289 -1.246 1.00 86.12 152 LEU A CA 1
ATOM 1248 C C . LEU A 1 152 ? -0.191 -13.221 -2.225 1.00 86.12 152 LEU A C 1
ATOM 1250 O O . LEU A 1 152 ? -1.393 -13.065 -2.417 1.00 86.12 152 LEU A O 1
ATOM 1254 N N . ARG A 1 153 ? 0.472 -14.230 -2.810 1.00 86.69 153 ARG A N 1
ATOM 1255 C CA . ARG A 1 153 ? -0.140 -15.136 -3.811 1.00 86.69 153 ARG A CA 1
ATOM 1256 C C . ARG A 1 153 ? -1.339 -15.949 -3.305 1.00 86.69 153 ARG A C 1
ATOM 1258 O O . ARG A 1 153 ? -2.120 -16.435 -4.115 1.00 86.69 153 ARG A O 1
ATOM 1265 N N . THR A 1 154 ? -1.505 -16.084 -1.992 1.00 86.31 154 THR A N 1
ATOM 1266 C CA . THR A 1 154 ? -2.684 -16.719 -1.381 1.00 86.31 154 THR A CA 1
ATOM 1267 C C . THR A 1 154 ? -3.895 -15.789 -1.316 1.00 86.31 154 THR A C 1
ATOM 1269 O O . THR A 1 154 ? -5.006 -16.243 -1.070 1.00 86.31 154 THR A O 1
ATOM 1272 N N . HIS A 1 155 ? -3.717 -14.486 -1.535 1.00 89.62 155 HIS A N 1
ATOM 1273 C CA . HIS A 1 155 ? -4.794 -13.507 -1.518 1.00 89.62 155 HIS A CA 1
ATOM 1274 C C . HIS A 1 155 ? -5.461 -13.415 -2.898 1.00 89.62 155 HIS A C 1
ATOM 1276 O O . HIS A 1 155 ? -4.772 -13.257 -3.907 1.00 89.62 155 HIS A O 1
ATOM 1282 N N . ILE A 1 156 ? -6.798 -13.413 -2.948 1.00 88.38 156 ILE A N 1
ATOM 1283 C CA . ILE A 1 156 ? -7.584 -13.437 -4.198 1.00 88.38 156 ILE A CA 1
ATOM 1284 C C . ILE A 1 156 ? -7.152 -12.371 -5.215 1.00 88.38 156 ILE A C 1
ATOM 1286 O O . ILE A 1 156 ? -7.066 -12.641 -6.404 1.00 88.38 156 ILE A O 1
ATOM 1290 N N . PHE A 1 157 ? -6.823 -11.166 -4.754 1.00 89.50 157 PHE A N 1
ATOM 1291 C CA . PHE A 1 157 ? -6.393 -10.079 -5.635 1.00 89.50 157 PHE A CA 1
ATOM 1292 C C . PHE A 1 157 ? -4.991 -10.229 -6.246 1.00 89.50 157 PHE A C 1
ATOM 1294 O O . PHE A 1 157 ? -4.730 -9.623 -7.283 1.00 89.50 157 PHE A O 1
ATOM 1301 N N . PHE A 1 158 ? -4.087 -10.983 -5.619 1.00 90.31 158 PHE A N 1
ATOM 1302 C CA . PHE A 1 158 ? -2.682 -11.099 -6.041 1.00 90.31 158 PHE A CA 1
ATOM 1303 C C . PHE A 1 158 ? -2.321 -12.502 -6.544 1.00 90.31 158 PHE A C 1
ATOM 1305 O O . PHE A 1 158 ? -1.180 -12.743 -6.935 1.00 90.31 158 PHE A O 1
ATOM 1312 N N . ARG A 1 159 ? -3.281 -13.433 -6.529 1.00 86.81 159 ARG A N 1
ATOM 1313 C CA . ARG A 1 159 ? -3.098 -14.817 -6.970 1.00 86.81 159 ARG A CA 1
ATOM 1314 C C . ARG A 1 159 ? -2.715 -14.905 -8.444 1.00 86.81 159 ARG A C 1
ATOM 1316 O O . ARG A 1 159 ? -1.777 -15.636 -8.769 1.00 86.81 159 ARG A O 1
ATOM 1323 N N . ASP A 1 160 ? -3.411 -14.159 -9.295 1.00 86.81 160 ASP A N 1
ATOM 1324 C CA . ASP A 1 160 ? -3.276 -14.271 -10.745 1.00 86.81 160 ASP A CA 1
ATOM 1325 C C . ASP A 1 160 ? -2.096 -13.444 -11.251 1.00 86.81 160 ASP A C 1
ATOM 1327 O O . ASP A 1 160 ? -1.946 -12.253 -10.945 1.00 86.81 160 ASP A O 1
ATOM 1331 N N . ARG A 1 161 ? -1.237 -14.093 -12.039 1.00 88.44 161 ARG A N 1
ATOM 1332 C CA . ARG A 1 161 ? -0.076 -13.449 -12.644 1.00 88.44 161 ARG A CA 1
ATOM 1333 C C . ARG A 1 161 ? -0.551 -12.423 -13.675 1.00 88.44 161 ARG A C 1
ATOM 1335 O O . ARG A 1 161 ? -1.507 -12.649 -14.407 1.00 88.44 161 ARG A O 1
ATOM 1342 N N . TYR A 1 162 ? 0.052 -11.240 -13.638 1.00 91.38 162 TYR A N 1
ATOM 1343 C CA . TYR A 1 162 ? -0.357 -10.061 -14.402 1.00 91.38 162 TYR A CA 1
ATOM 1344 C C . TYR A 1 162 ? -1.815 -9.617 -14.156 1.00 91.38 162 TYR A C 1
ATOM 1346 O O . TYR A 1 162 ? -2.370 -8.839 -14.935 1.00 91.38 162 TYR A O 1
ATOM 1354 N N . GLY A 1 163 ? -2.444 -10.055 -13.056 1.00 90.94 163 GLY A N 1
ATOM 1355 C CA . GLY A 1 163 ? -3.766 -9.591 -12.635 1.00 90.94 163 GLY A CA 1
ATOM 1356 C C . GLY A 1 163 ? -3.766 -8.109 -12.246 1.00 90.94 163 GLY A C 1
ATOM 1357 O O . GLY A 1 163 ? -2.723 -7.528 -11.940 1.00 90.94 163 GLY A O 1
ATOM 1358 N N . THR A 1 164 ? -4.941 -7.472 -12.224 1.00 92.88 164 THR A N 1
ATOM 1359 C CA . THR A 1 164 ? -5.080 -6.015 -12.028 1.00 92.88 164 THR A CA 1
ATOM 1360 C C . THR A 1 164 ? -4.301 -5.488 -10.822 1.00 92.88 164 THR A C 1
ATOM 1362 O O . THR A 1 164 ? -3.496 -4.571 -10.975 1.00 92.88 164 THR A O 1
ATOM 1365 N N . LYS A 1 165 ? -4.464 -6.092 -9.635 1.00 94.25 165 LYS A N 1
ATOM 1366 C CA . LYS A 1 165 ? -3.748 -5.633 -8.433 1.00 94.25 165 LYS A CA 1
ATOM 1367 C C . LYS A 1 165 ? -2.255 -5.942 -8.467 1.00 94.25 165 LYS A C 1
ATOM 1369 O O . LYS A 1 165 ? -1.476 -5.154 -7.944 1.00 94.25 165 LYS A O 1
ATOM 1374 N N . GLN A 1 166 ? -1.832 -7.027 -9.112 1.00 94.25 166 GLN A N 1
ATOM 1375 C CA . GLN A 1 166 ? -0.407 -7.309 -9.283 1.00 94.25 166 GLN A CA 1
ATOM 1376 C C . GLN A 1 166 ? 0.260 -6.275 -10.210 1.00 94.25 166 GLN A C 1
ATOM 1378 O O . GLN A 1 166 ? 1.384 -5.853 -9.953 1.00 94.25 166 GLN A O 1
ATOM 1383 N N . ARG A 1 167 ? -0.449 -5.809 -11.247 1.00 96.06 167 ARG A N 1
ATOM 1384 C CA . ARG A 1 167 ? 0.018 -4.732 -12.137 1.00 96.06 167 ARG A CA 1
ATOM 1385 C C . ARG A 1 167 ? 0.103 -3.389 -11.421 1.00 96.06 167 ARG A C 1
ATOM 1387 O O . ARG A 1 167 ? 1.116 -2.707 -11.526 1.00 96.06 167 ARG A O 1
ATOM 1394 N N . GLU A 1 168 ? -0.939 -3.018 -10.679 1.00 97.69 168 GLU A N 1
ATOM 1395 C CA . GLU A 1 168 ? -0.932 -1.805 -9.850 1.00 97.69 168 GLU A CA 1
ATOM 1396 C C . GLU A 1 168 ? 0.240 -1.836 -8.852 1.00 97.69 168 GLU A C 1
ATOM 1398 O O . GLU A 1 168 ? 0.979 -0.860 -8.736 1.00 97.69 168 GLU A O 1
ATOM 1403 N N . LEU A 1 169 ? 0.474 -2.978 -8.193 1.00 97.56 169 LEU A N 1
ATOM 1404 C CA . LEU A 1 169 ? 1.596 -3.163 -7.272 1.00 97.56 169 LEU A CA 1
ATOM 1405 C C . LEU A 1 169 ? 2.950 -2.993 -7.968 1.00 97.56 169 LEU A C 1
ATOM 1407 O O . LEU A 1 169 ? 3.799 -2.250 -7.475 1.00 97.56 169 LEU A O 1
ATOM 1411 N N . PHE A 1 170 ? 3.130 -3.625 -9.129 1.00 97.25 170 PHE A N 1
ATOM 1412 C CA . PHE A 1 170 ? 4.332 -3.476 -9.944 1.00 97.25 170 PHE A CA 1
ATOM 1413 C C . PHE A 1 170 ? 4.607 -1.999 -10.266 1.00 97.25 170 PHE A C 1
ATOM 1415 O O . PHE A 1 170 ? 5.713 -1.509 -10.041 1.00 97.25 170 PHE A O 1
ATOM 1422 N N . TYR A 1 171 ? 3.592 -1.251 -10.709 1.00 98.00 171 TYR A N 1
ATOM 1423 C CA . TYR A 1 171 ? 3.756 0.162 -11.052 1.00 98.00 171 TYR A CA 1
ATOM 1424 C C . TYR A 1 171 ? 3.993 1.074 -9.847 1.00 98.00 171 TYR A C 1
ATOM 1426 O O . TYR A 1 171 ? 4.710 2.066 -9.980 1.00 98.00 171 TYR A O 1
ATOM 1434 N N . ILE A 1 172 ? 3.428 0.768 -8.677 1.00 97.88 172 ILE A N 1
ATOM 1435 C CA . ILE A 1 172 ? 3.729 1.494 -7.433 1.00 97.88 172 ILE A CA 1
ATOM 1436 C C . ILE A 1 172 ? 5.212 1.362 -7.085 1.00 97.88 172 ILE A C 1
ATOM 1438 O O . ILE A 1 172 ? 5.867 2.367 -6.814 1.00 97.88 172 ILE A O 1
ATOM 1442 N N . LEU A 1 173 ? 5.743 0.139 -7.112 1.00 96.69 173 LEU A N 1
ATOM 1443 C CA . LEU A 1 173 ? 7.135 -0.144 -6.754 1.00 96.69 173 LEU A CA 1
ATOM 1444 C C . LEU A 1 173 ? 8.111 0.433 -7.779 1.00 96.69 173 LEU A C 1
ATOM 1446 O O . LEU A 1 173 ? 9.131 1.005 -7.401 1.00 96.69 173 LEU A O 1
ATOM 1450 N N . LEU A 1 174 ? 7.752 0.348 -9.059 1.00 96.19 174 LEU A N 1
ATOM 1451 C CA . LEU A 1 174 ? 8.510 0.938 -10.155 1.00 96.19 174 LEU A CA 1
ATOM 1452 C C . LEU A 1 174 ? 8.574 2.467 -10.051 1.00 96.19 174 LEU A C 1
ATOM 1454 O O . LEU A 1 174 ? 9.635 3.063 -10.201 1.00 96.19 174 LEU A O 1
ATOM 1458 N N . ALA A 1 175 ? 7.448 3.118 -9.754 1.00 97.19 175 ALA A N 1
ATOM 1459 C CA . ALA A 1 175 ? 7.432 4.559 -9.523 1.00 97.19 175 ALA A CA 1
ATOM 1460 C C . ALA A 1 175 ? 8.229 4.935 -8.264 1.00 97.19 175 ALA A C 1
ATOM 1462 O O . ALA A 1 175 ? 8.922 5.949 -8.250 1.00 97.19 175 ALA A O 1
ATOM 1463 N N . TYR A 1 176 ? 8.154 4.123 -7.205 1.00 95.38 176 TYR A N 1
ATOM 1464 C CA . TYR A 1 176 ? 8.901 4.368 -5.973 1.00 95.38 176 TYR A CA 1
ATOM 1465 C C . TYR A 1 176 ? 10.417 4.286 -6.185 1.00 95.38 176 TYR A C 1
ATOM 1467 O O . TYR A 1 176 ? 11.137 5.140 -5.668 1.00 95.38 176 TYR A O 1
ATOM 1475 N N . SER A 1 177 ? 10.898 3.324 -6.983 1.00 93.56 177 SER A N 1
ATOM 1476 C CA . SER A 1 177 ? 12.333 3.187 -7.264 1.00 93.56 177 SER A CA 1
ATOM 1477 C C . SER A 1 177 ? 12.925 4.431 -7.927 1.00 93.56 177 SER A C 1
ATOM 1479 O O . SER A 1 177 ? 14.072 4.774 -7.673 1.00 93.56 177 SER A O 1
ATOM 1481 N N . GLU A 1 178 ? 12.133 5.128 -8.744 1.00 94.19 178 GLU A N 1
ATOM 1482 C CA . GLU A 1 178 ? 12.537 6.385 -9.383 1.00 94.19 178 GLU A CA 1
ATOM 1483 C C . GLU A 1 178 ? 12.334 7.618 -8.502 1.00 94.19 178 GLU A C 1
ATOM 1485 O O . GLU A 1 178 ? 13.036 8.615 -8.666 1.00 94.19 178 GLU A O 1
ATOM 1490 N N . TYR A 1 179 ? 11.359 7.570 -7.592 1.00 92.94 179 TYR A N 1
ATOM 1491 C CA . TYR A 1 179 ? 11.061 8.673 -6.683 1.00 92.94 179 TYR A CA 1
ATOM 1492 C C . TYR A 1 179 ? 12.162 8.860 -5.631 1.00 92.94 179 TYR A C 1
ATOM 1494 O O . TYR A 1 179 ? 12.479 9.992 -5.271 1.00 92.94 179 TYR A O 1
ATOM 1502 N N . ASN A 1 180 ? 12.745 7.763 -5.138 1.00 86.62 180 ASN A N 1
ATOM 1503 C CA . ASN A 1 180 ? 13.830 7.789 -4.158 1.00 86.62 180 ASN A CA 1
ATOM 1504 C C . ASN A 1 180 ? 14.986 6.862 -4.587 1.00 86.62 180 ASN A C 1
ATOM 1506 O O . ASN A 1 180 ? 15.100 5.753 -4.056 1.00 86.62 180 ASN A O 1
ATOM 1510 N N . PRO A 1 181 ? 15.837 7.297 -5.536 1.00 83.69 181 PRO A N 1
ATOM 1511 C CA . PRO A 1 181 ? 16.895 6.458 -6.102 1.00 83.69 181 PRO A CA 1
ATOM 1512 C C . PRO A 1 181 ? 17.969 6.059 -5.080 1.00 83.69 181 PRO A C 1
ATOM 1514 O O . PR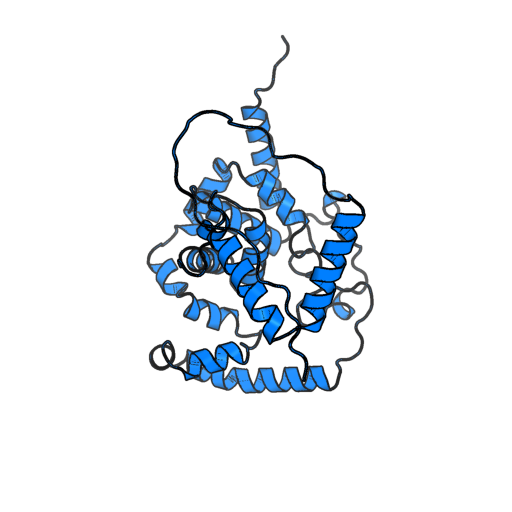O A 1 181 ? 18.544 4.985 -5.200 1.00 83.69 181 PRO A O 1
ATOM 1517 N N . GLU A 1 182 ? 18.190 6.867 -4.037 1.00 79.38 182 GLU A N 1
ATOM 1518 C CA . GLU A 1 182 ? 19.156 6.576 -2.964 1.00 79.38 182 GLU A CA 1
ATOM 1519 C C . GLU A 1 182 ? 18.795 5.309 -2.175 1.00 79.38 182 GLU A C 1
ATOM 1521 O O . GLU A 1 182 ? 19.656 4.533 -1.765 1.00 79.38 182 GLU A O 1
ATOM 1526 N N . VAL A 1 183 ? 17.497 5.093 -1.942 1.00 77.94 183 VAL A N 1
ATOM 1527 C CA . VAL A 1 183 ? 16.999 3.861 -1.311 1.00 77.94 183 VAL A CA 1
ATOM 1528 C C . VAL A 1 183 ? 16.777 2.777 -2.365 1.00 77.94 183 VAL A C 1
ATOM 1530 O O . VAL A 1 183 ? 17.047 1.600 -2.104 1.00 77.94 183 VAL A O 1
ATOM 1533 N N . GLY A 1 184 ? 16.280 3.186 -3.536 1.00 82.38 184 GLY A N 1
ATOM 1534 C CA . GLY A 1 184 ? 15.897 2.311 -4.633 1.00 82.38 184 GLY A CA 1
ATOM 1535 C C . GLY A 1 184 ? 14.771 1.349 -4.254 1.00 82.38 184 GLY A C 1
ATOM 1536 O O . GLY A 1 184 ? 14.075 1.505 -3.242 1.00 82.38 184 GLY A O 1
ATOM 1537 N N . TYR A 1 185 ? 14.586 0.319 -5.080 1.00 87.75 185 TYR A N 1
ATOM 1538 C CA . TYR A 1 185 ? 13.690 -0.783 -4.740 1.00 87.75 185 TYR A CA 1
ATOM 1539 C C . TYR A 1 185 ? 14.376 -1.786 -3.803 1.00 87.75 185 TYR A C 1
ATOM 1541 O O . TYR A 1 185 ? 15.506 -2.220 -4.035 1.00 87.75 185 TYR A O 1
ATOM 1549 N N . ARG A 1 186 ? 13.657 -2.203 -2.757 1.00 85.69 186 ARG A N 1
ATOM 1550 C CA . ARG A 1 186 ? 14.076 -3.234 -1.799 1.00 85.69 186 ARG A CA 1
ATOM 1551 C C . ARG A 1 186 ? 12.987 -4.302 -1.708 1.00 85.69 186 ARG A C 1
ATOM 1553 O O . ARG A 1 186 ? 11.800 -3.993 -1.787 1.00 85.69 186 ARG A O 1
ATOM 1560 N N . ARG A 1 187 ? 13.395 -5.563 -1.547 1.00 79.44 187 ARG A N 1
ATOM 1561 C CA . ARG A 1 187 ? 12.524 -6.753 -1.644 1.00 79.44 187 ARG A CA 1
ATOM 1562 C C . ARG A 1 187 ? 11.298 -6.705 -0.725 1.00 79.44 187 ARG A C 1
ATOM 1564 O O . ARG A 1 187 ? 10.212 -7.162 -1.077 1.00 79.44 187 ARG A O 1
ATOM 1571 N N . ASP A 1 188 ? 11.476 -6.161 0.468 1.00 81.38 188 ASP A N 1
ATOM 1572 C CA . ASP A 1 188 ? 10.466 -6.026 1.515 1.00 81.38 188 ASP A CA 1
ATOM 1573 C C . ASP A 1 188 ? 9.367 -5.007 1.173 1.00 81.38 188 ASP A C 1
ATOM 1575 O O . ASP A 1 188 ? 8.226 -5.160 1.622 1.00 81.38 188 ASP A O 1
ATOM 1579 N N . LEU A 1 189 ? 9.656 -4.032 0.302 1.00 89.56 189 LEU A N 1
ATOM 1580 C CA . LEU A 1 189 ? 8.686 -3.016 -0.114 1.00 89.56 189 LEU A CA 1
ATOM 1581 C C . LEU A 1 189 ? 7.475 -3.620 -0.823 1.00 89.56 189 LEU A C 1
ATOM 1583 O O . LEU A 1 189 ? 6.373 -3.092 -0.682 1.00 89.56 189 LEU A O 1
ATOM 1587 N N . SER A 1 190 ? 7.652 -4.736 -1.536 1.00 92.69 190 SER A N 1
ATOM 1588 C CA . SER A 1 190 ? 6.560 -5.420 -2.235 1.00 92.69 190 SER A CA 1
ATOM 1589 C C . SER A 1 190 ? 5.398 -5.769 -1.306 1.00 92.69 190 SER A C 1
ATOM 1591 O O . SER A 1 190 ? 4.242 -5.492 -1.621 1.00 92.69 190 SER A O 1
ATOM 1593 N N . HIS A 1 191 ? 5.693 -6.306 -0.123 1.00 91.25 191 HIS A N 1
ATOM 1594 C CA . HIS A 1 191 ? 4.679 -6.722 0.841 1.00 91.25 191 HIS A CA 1
ATOM 1595 C C . HIS A 1 191 ? 3.996 -5.514 1.485 1.00 91.25 191 HIS A C 1
ATOM 1597 O O . HIS A 1 191 ? 2.776 -5.501 1.634 1.00 91.25 191 HIS A O 1
ATOM 1603 N N . ILE A 1 192 ? 4.764 -4.474 1.819 1.00 91.94 192 ILE A N 1
ATOM 1604 C CA . ILE A 1 192 ? 4.234 -3.241 2.414 1.00 91.94 192 ILE A CA 1
ATOM 1605 C C . ILE A 1 192 ? 3.309 -2.523 1.423 1.00 91.94 192 ILE A C 1
ATOM 1607 O O . ILE A 1 192 ? 2.184 -2.160 1.770 1.00 91.94 192 ILE A O 1
ATOM 1611 N N . ALA A 1 193 ? 3.750 -2.356 0.175 1.00 95.62 193 ALA A N 1
ATOM 1612 C CA . ALA A 1 193 ? 2.958 -1.729 -0.877 1.00 95.62 193 ALA A CA 1
ATOM 1613 C C . ALA A 1 193 ? 1.684 -2.532 -1.182 1.00 95.62 193 ALA A C 1
ATOM 1615 O O . ALA A 1 193 ? 0.611 -1.944 -1.327 1.00 95.62 193 ALA A O 1
ATOM 1616 N N . ALA A 1 194 ? 1.764 -3.867 -1.189 1.00 95.38 194 ALA A N 1
ATOM 1617 C CA . ALA A 1 194 ? 0.598 -4.724 -1.381 1.00 95.38 194 ALA A CA 1
ATOM 1618 C C . ALA A 1 194 ? -0.446 -4.530 -0.269 1.00 95.38 194 ALA A C 1
ATOM 1620 O O . ALA A 1 194 ? -1.637 -4.427 -0.558 1.00 95.38 194 ALA A O 1
ATOM 1621 N N . LEU A 1 195 ? -0.012 -4.398 0.993 1.00 93.56 195 LEU A N 1
ATOM 1622 C CA . LEU A 1 195 ? -0.907 -4.122 2.123 1.00 93.56 195 LEU A CA 1
ATOM 1623 C C . LEU A 1 195 ? -1.627 -2.777 1.990 1.00 93.56 195 LEU A C 1
ATOM 1625 O O . LEU A 1 195 ? -2.807 -2.686 2.330 1.00 93.56 195 LEU A O 1
ATOM 1629 N N . PHE A 1 196 ? -0.953 -1.739 1.490 1.00 95.56 196 PHE A N 1
ATOM 1630 C CA . PHE A 1 196 ? -1.618 -0.471 1.187 1.00 95.56 196 PHE A CA 1
ATOM 1631 C C . PHE A 1 196 ? -2.625 -0.623 0.050 1.00 95.56 196 PHE A C 1
ATOM 1633 O O . PHE A 1 196 ? -3.758 -0.160 0.171 1.00 95.56 196 PHE A O 1
ATOM 1640 N N . LEU A 1 197 ? -2.248 -1.331 -1.012 1.00 96.81 197 LEU A N 1
ATOM 1641 C CA . LEU A 1 197 ? -3.070 -1.522 -2.204 1.00 96.81 197 LEU A CA 1
ATOM 1642 C C . LEU A 1 197 ? -4.353 -2.340 -1.960 1.00 96.81 197 LEU A C 1
ATOM 1644 O O . LEU A 1 197 ? -5.314 -2.227 -2.723 1.00 96.81 197 LEU A O 1
ATOM 1648 N N . LEU A 1 198 ? -4.409 -3.121 -0.875 1.00 94.25 198 LEU A N 1
ATOM 1649 C CA . LEU A 1 198 ? -5.643 -3.774 -0.416 1.00 94.25 198 LEU A CA 1
ATOM 1650 C C . LEU A 1 198 ? -6.731 -2.775 0.006 1.00 94.25 198 LEU A C 1
ATOM 1652 O O . LEU A 1 198 ? -7.916 -3.102 -0.052 1.00 94.25 198 LEU A O 1
ATOM 1656 N N . TYR A 1 199 ? -6.347 -1.580 0.462 1.00 94.81 199 TYR A N 1
ATOM 1657 C CA . TYR A 1 199 ? -7.266 -0.610 1.071 1.00 94.81 199 TYR A CA 1
ATOM 1658 C C . TYR A 1 199 ? -7.268 0.764 0.394 1.00 94.81 199 TYR A C 1
ATOM 1660 O O . TYR A 1 199 ? -8.144 1.576 0.696 1.00 94.81 199 TYR A O 1
ATOM 1668 N N . LEU A 1 200 ? -6.305 1.034 -0.484 1.00 96.69 200 LEU A N 1
ATOM 1669 C CA . LEU A 1 200 ? -6.108 2.312 -1.161 1.00 96.69 200 LEU A CA 1
ATOM 1670 C C . LEU A 1 200 ? -6.043 2.111 -2.684 1.00 96.69 200 LEU A C 1
ATOM 1672 O O . LEU A 1 200 ? -5.590 1.059 -3.140 1.00 96.69 200 LEU A O 1
ATOM 1676 N N . PRO A 1 201 ? -6.476 3.101 -3.485 1.00 97.25 201 PRO A N 1
ATOM 1677 C CA . PRO A 1 201 ? -6.238 3.090 -4.926 1.00 97.25 201 PRO A CA 1
ATOM 1678 C C . PRO A 1 201 ? -4.738 3.220 -5.243 1.00 97.25 201 PRO A C 1
ATOM 1680 O O . PRO A 1 201 ? -3.971 3.694 -4.409 1.00 97.25 201 PRO A O 1
ATOM 1683 N N . GLU A 1 202 ? -4.335 2.831 -6.458 1.00 97.88 202 GLU A N 1
ATOM 1684 C CA . GLU A 1 202 ? -2.929 2.713 -6.901 1.00 97.88 202 GLU A CA 1
ATOM 1685 C C . GLU A 1 202 ? -2.055 3.922 -6.512 1.00 97.88 202 GLU A C 1
ATOM 1687 O O . GLU A 1 202 ? -1.057 3.779 -5.806 1.00 97.88 202 GLU A O 1
ATOM 1692 N N . GLU A 1 203 ? -2.454 5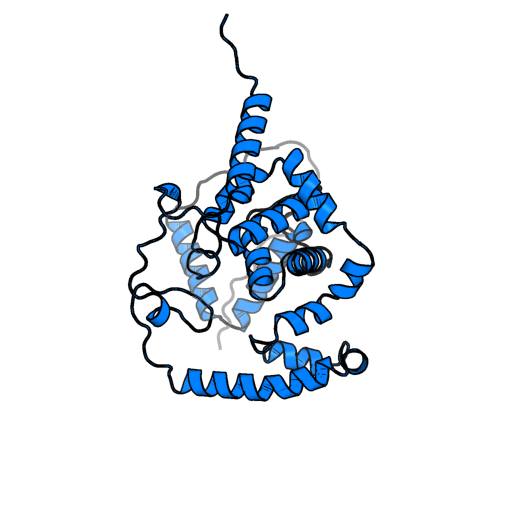.134 -6.906 1.00 98.06 203 GLU A N 1
ATOM 1693 C CA . GLU A 1 203 ? -1.675 6.348 -6.628 1.00 98.06 203 GLU A CA 1
ATOM 1694 C C . GLU A 1 203 ? -1.650 6.717 -5.135 1.00 98.06 203 GLU A C 1
ATOM 1696 O O . GLU A 1 203 ? -0.639 7.195 -4.622 1.00 98.06 203 GLU A O 1
ATOM 1701 N N . ASP A 1 204 ? -2.743 6.486 -4.410 1.00 98.00 204 ASP A N 1
ATOM 1702 C CA . ASP A 1 204 ? -2.788 6.784 -2.979 1.00 98.00 204 ASP A CA 1
ATOM 1703 C C . ASP A 1 204 ? -1.941 5.771 -2.195 1.00 98.00 204 ASP A C 1
ATOM 1705 O O . ASP A 1 204 ? -1.278 6.147 -1.233 1.00 98.00 204 ASP A O 1
ATOM 1709 N N . ALA A 1 205 ? -1.892 4.506 -2.628 1.00 97.94 205 ALA A N 1
ATOM 1710 C CA . ALA A 1 205 ? -1.000 3.493 -2.068 1.00 97.94 205 ALA A CA 1
ATOM 1711 C C . ALA A 1 205 ? 0.481 3.849 -2.293 1.00 97.94 205 ALA A C 1
ATOM 1713 O O . ALA A 1 205 ? 1.293 3.673 -1.384 1.00 97.94 205 ALA A O 1
ATOM 1714 N N . PHE A 1 206 ? 0.825 4.418 -3.455 1.00 97.81 206 PHE A N 1
ATOM 1715 C CA . PHE A 1 206 ? 2.152 4.993 -3.694 1.00 97.81 206 PHE A CA 1
ATOM 1716 C C . PHE A 1 206 ? 2.477 6.097 -2.679 1.00 97.81 206 PHE A C 1
ATOM 1718 O O . PHE A 1 206 ? 3.505 6.034 -2.006 1.00 97.81 206 PHE A O 1
ATOM 1725 N N . TRP A 1 207 ? 1.585 7.072 -2.491 1.00 96.94 207 TRP A N 1
ATOM 1726 C CA . TRP A 1 207 ? 1.811 8.147 -1.521 1.00 96.94 207 TRP A CA 1
ATOM 1727 C C . TRP A 1 207 ? 1.831 7.658 -0.071 1.00 96.94 207 TRP A C 1
ATOM 1729 O O . TRP A 1 207 ? 2.599 8.181 0.734 1.00 96.94 207 TRP A O 1
ATOM 1739 N N . ALA A 1 208 ? 1.045 6.635 0.267 1.00 95.38 208 ALA A N 1
ATOM 1740 C CA . ALA A 1 208 ? 1.097 5.984 1.571 1.00 95.38 208 ALA A CA 1
ATOM 1741 C C . ALA A 1 208 ? 2.478 5.372 1.838 1.00 95.38 208 ALA A C 1
ATOM 1743 O O . ALA A 1 208 ? 3.027 5.556 2.925 1.00 95.38 208 ALA A O 1
ATOM 1744 N N . LEU A 1 209 ? 3.057 4.700 0.836 1.00 94.19 209 LEU A N 1
ATOM 1745 C CA . LEU A 1 209 ? 4.405 4.141 0.907 1.00 94.19 209 LEU A CA 1
ATOM 1746 C C . LEU A 1 209 ? 5.460 5.242 1.073 1.00 94.19 209 LEU A C 1
ATOM 1748 O O . LEU A 1 209 ? 6.288 5.153 1.979 1.00 94.19 209 LEU A O 1
ATOM 1752 N N . VAL A 1 210 ? 5.392 6.308 0.266 1.00 93.25 210 VAL A N 1
ATOM 1753 C CA . VAL A 1 210 ? 6.299 7.464 0.385 1.00 93.25 210 VAL A CA 1
ATOM 1754 C C . VAL A 1 210 ? 6.222 8.078 1.783 1.00 93.25 210 VAL A C 1
ATOM 1756 O O . VAL A 1 210 ? 7.249 8.275 2.424 1.00 93.25 210 VAL A O 1
ATOM 1759 N N . GLN A 1 211 ? 5.016 8.336 2.292 1.00 90.75 211 GLN A N 1
ATOM 1760 C CA . GLN A 1 211 ? 4.814 8.950 3.608 1.00 90.75 211 GLN A CA 1
ATOM 1761 C C . GLN A 1 211 ? 5.257 8.045 4.757 1.00 90.75 211 GLN A C 1
ATOM 1763 O O . GLN A 1 211 ? 5.758 8.540 5.767 1.00 90.75 211 GLN A O 1
ATOM 1768 N N . LEU A 1 212 ? 5.083 6.727 4.624 1.00 87.62 212 LEU A N 1
ATOM 1769 C CA . LEU A 1 212 ? 5.586 5.772 5.604 1.00 87.62 212 LEU A CA 1
ATOM 1770 C C . LEU A 1 212 ? 7.116 5.842 5.680 1.00 87.62 212 LEU A C 1
ATOM 1772 O O . LEU A 1 212 ? 7.656 5.944 6.775 1.00 87.62 212 LEU A O 1
ATOM 1776 N N . LEU A 1 213 ? 7.796 5.843 4.534 1.00 84.81 213 LEU A N 1
ATOM 1777 C CA . LEU A 1 213 ? 9.257 5.765 4.459 1.00 84.81 213 LEU A CA 1
ATOM 1778 C C . LEU A 1 213 ? 9.960 7.115 4.659 1.00 84.81 213 LEU A C 1
ATOM 1780 O O . LEU A 1 213 ? 11.108 7.141 5.090 1.00 84.81 213 LEU A O 1
ATOM 1784 N N . ALA A 1 214 ? 9.273 8.234 4.413 1.00 77.25 214 ALA A N 1
ATOM 1785 C CA . ALA A 1 214 ? 9.794 9.582 4.650 1.00 77.25 214 ALA A CA 1
ATOM 1786 C C . ALA A 1 214 ? 9.876 9.948 6.141 1.00 77.25 214 ALA A C 1
ATOM 1788 O O . ALA A 1 214 ? 10.632 10.839 6.528 1.00 77.25 214 ALA A O 1
ATOM 1789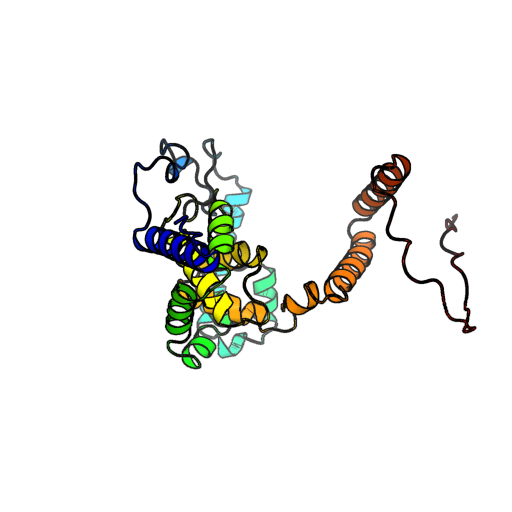 N N . ARG A 1 215 ? 9.086 9.297 7.005 1.00 65.81 215 ARG A N 1
ATOM 1790 C CA . ARG A 1 215 ? 9.119 9.572 8.447 1.00 65.81 215 ARG A CA 1
ATOM 1791 C C . ARG A 1 215 ? 10.334 8.900 9.061 1.00 65.81 215 ARG A C 1
ATOM 1793 O O . ARG A 1 215 ? 10.413 7.682 9.070 1.00 65.81 215 ARG A O 1
ATOM 1800 N N . GLU A 1 216 ? 11.203 9.679 9.693 1.00 57.59 216 GLU A N 1
ATOM 1801 C CA . GLU A 1 216 ? 12.432 9.211 10.354 1.00 57.59 216 GLU A CA 1
ATOM 1802 C C . GLU A 1 216 ? 12.216 7.993 11.280 1.00 57.59 216 GLU A C 1
ATOM 1804 O O . GLU A 1 216 ? 12.998 7.051 11.270 1.00 57.59 216 GLU A O 1
ATOM 1809 N N . ARG A 1 217 ? 11.082 7.937 11.996 1.00 51.94 217 ARG A N 1
ATOM 1810 C CA . ARG A 1 217 ? 10.705 6.817 12.889 1.00 51.94 217 ARG A CA 1
ATOM 1811 C C . ARG A 1 217 ? 10.352 5.501 12.184 1.00 51.94 217 ARG A C 1
ATOM 1813 O O . ARG A 1 217 ? 10.256 4.467 12.838 1.00 51.94 217 ARG A O 1
ATOM 1820 N N . HIS A 1 218 ? 10.081 5.552 10.889 1.00 54.62 218 HIS A N 1
ATOM 1821 C CA . HIS A 1 218 ? 9.711 4.418 10.040 1.00 54.62 218 HIS A CA 1
ATOM 1822 C C . HIS A 1 218 ? 10.626 4.322 8.812 1.00 54.62 218 HIS A C 1
ATOM 1824 O O . HIS A 1 218 ? 10.386 3.505 7.924 1.00 54.62 218 HIS A O 1
ATOM 1830 N N . SER A 1 219 ? 11.672 5.152 8.769 1.00 57.47 219 SER A N 1
ATOM 1831 C CA . SER A 1 219 ? 12.644 5.152 7.696 1.00 57.47 219 SER A CA 1
ATOM 1832 C C . SER A 1 219 ? 13.423 3.847 7.755 1.00 57.47 219 SER A C 1
ATOM 1834 O O . SER A 1 219 ? 14.148 3.564 8.712 1.00 57.47 219 SER A O 1
ATOM 1836 N N . LEU A 1 220 ? 13.289 3.049 6.699 1.00 54.69 220 LEU A N 1
ATOM 1837 C CA . LEU A 1 220 ? 14.084 1.838 6.510 1.00 54.69 220 LEU A CA 1
ATOM 1838 C C . LEU A 1 220 ? 15.576 2.157 6.296 1.00 54.69 220 LEU A C 1
ATOM 1840 O O . LEU A 1 220 ? 16.405 1.252 6.357 1.00 54.69 220 LEU A O 1
ATOM 1844 N N . GLN A 1 221 ? 15.951 3.432 6.111 1.00 53.66 221 GLN A N 1
ATOM 1845 C CA . GLN A 1 221 ? 17.353 3.844 5.970 1.00 53.66 221 GLN A CA 1
ATOM 1846 C C . GLN A 1 221 ? 18.189 3.474 7.202 1.00 53.66 221 GLN A C 1
ATOM 1848 O O . GLN A 1 221 ? 19.317 3.011 7.054 1.00 53.66 221 GLN A O 1
ATOM 1853 N N . GLY A 1 222 ? 17.631 3.603 8.412 1.00 51.41 222 GLY A N 1
ATOM 1854 C CA . GLY A 1 222 ? 18.325 3.208 9.641 1.00 51.41 222 GLY A CA 1
ATOM 1855 C C . GLY A 1 222 ? 18.533 1.694 9.744 1.00 51.41 222 GLY A C 1
ATOM 1856 O O . GLY A 1 222 ? 19.577 1.234 10.207 1.00 51.41 222 GLY A O 1
ATOM 1857 N N . PHE A 1 223 ? 17.569 0.907 9.252 1.00 52.12 223 PHE A N 1
ATOM 1858 C CA . PHE A 1 223 ? 17.639 -0.557 9.285 1.00 52.12 223 PHE A CA 1
ATOM 1859 C C . PHE A 1 223 ? 18.702 -1.136 8.350 1.00 52.12 223 PHE A C 1
ATOM 1861 O O . PHE A 1 223 ? 19.155 -2.265 8.525 1.00 52.12 223 PHE A O 1
ATOM 1868 N N . HIS A 1 224 ? 19.084 -0.364 7.340 1.00 49.88 224 HIS A N 1
ATOM 1869 C CA . HIS A 1 224 ? 19.963 -0.806 6.269 1.00 49.88 224 HIS A CA 1
ATOM 1870 C C . HIS A 1 224 ? 21.251 0.005 6.166 1.00 49.88 224 HIS A C 1
ATOM 1872 O O . HIS A 1 224 ? 22.009 -0.174 5.213 1.00 49.88 224 HIS A O 1
ATOM 1878 N N . SER A 1 225 ? 21.505 0.881 7.137 1.00 47.25 225 SER A N 1
ATOM 1879 C CA . SER A 1 225 ? 22.786 1.558 7.258 1.00 47.25 225 SER A CA 1
ATOM 1880 C C . SER A 1 225 ? 23.880 0.500 7.480 1.00 47.25 225 SER A C 1
ATOM 1882 O O . SER A 1 225 ? 23.659 -0.407 8.289 1.00 47.25 225 SER A O 1
ATOM 1884 N N . PRO A 1 226 ? 25.054 0.582 6.821 1.00 48.19 226 PRO A N 1
ATOM 1885 C CA . PRO A 1 226 ? 26.142 -0.397 6.970 1.00 48.19 226 PRO A CA 1
ATOM 1886 C C . PRO A 1 226 ? 26.572 -0.626 8.425 1.00 48.19 226 PRO A C 1
ATOM 1888 O O . PRO A 1 226 ? 27.113 -1.674 8.761 1.00 48.19 226 PRO A O 1
ATOM 1891 N N . ASN A 1 227 ? 26.281 0.343 9.295 1.00 51.56 227 ASN A N 1
ATOM 1892 C CA . ASN A 1 227 ? 26.597 0.306 10.717 1.00 51.56 227 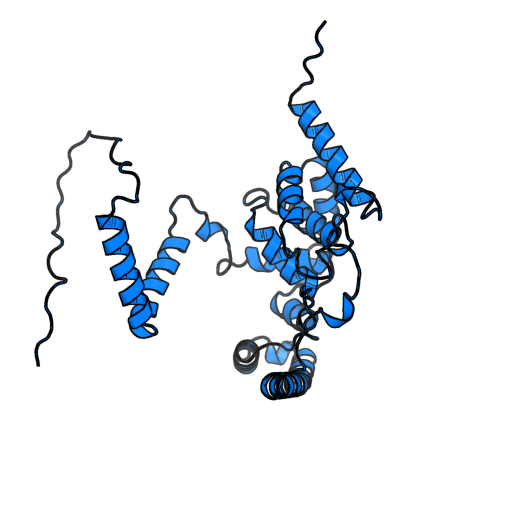ASN A CA 1
ATOM 1893 C C . ASN A 1 227 ? 25.556 -0.453 11.566 1.00 51.56 227 ASN A C 1
ATOM 1895 O O . ASN A 1 227 ? 25.746 -0.566 12.772 1.00 51.56 227 ASN A O 1
ATOM 1899 N N . GLY A 1 228 ? 24.439 -0.924 10.991 1.00 50.72 228 GLY A N 1
ATOM 1900 C CA . GLY A 1 228 ? 23.442 -1.783 11.655 1.00 50.72 228 GLY A CA 1
ATOM 1901 C C . GLY A 1 228 ? 22.721 -1.186 12.874 1.00 50.72 228 GLY A C 1
ATOM 1902 O O . GLY A 1 228 ? 21.895 -1.864 13.479 1.00 50.72 228 GLY A O 1
ATOM 1903 N N . GLY A 1 229 ? 22.992 0.070 13.242 1.00 54.75 229 GLY A N 1
ATOM 1904 C CA . GLY A 1 229 ? 22.635 0.631 14.549 1.00 54.75 229 GLY A CA 1
ATOM 1905 C C . GLY A 1 229 ? 21.140 0.627 14.883 1.00 54.75 229 GLY A C 1
ATOM 1906 O O . GLY A 1 229 ? 20.780 0.417 16.036 1.00 54.75 229 GLY A O 1
ATOM 1907 N N . THR A 1 230 ? 20.247 0.802 13.902 1.00 57.44 230 THR A N 1
ATOM 1908 C CA . THR A 1 230 ? 18.792 0.771 14.152 1.00 57.44 230 THR A CA 1
ATOM 1909 C C . THR A 1 230 ? 18.250 -0.652 14.290 1.00 57.44 230 THR A C 1
ATOM 1911 O O . THR A 1 230 ? 17.395 -0.883 15.143 1.00 57.44 230 THR A O 1
ATOM 1914 N N . VAL A 1 231 ? 18.753 -1.615 13.503 1.00 58.44 231 VAL A N 1
ATOM 1915 C CA . VAL A 1 231 ? 18.409 -3.043 13.674 1.00 58.44 231 VAL A CA 1
ATOM 1916 C C . VAL A 1 231 ? 18.926 -3.532 15.018 1.00 58.44 231 VAL A C 1
ATOM 1918 O O . VAL A 1 231 ? 18.160 -4.123 15.773 1.00 58.44 231 VAL A O 1
ATOM 1921 N N . GLN A 1 232 ? 20.184 -3.223 15.339 1.00 58.09 232 GLN A N 1
ATOM 1922 C CA . GLN A 1 232 ? 20.798 -3.596 16.607 1.00 58.09 232 GLN A CA 1
ATOM 1923 C C . GLN A 1 232 ? 20.049 -2.963 17.780 1.00 58.09 232 GLN A C 1
ATOM 1925 O O . GLN A 1 232 ? 19.653 -3.675 18.687 1.00 58.09 232 GLN A O 1
ATOM 1930 N N . GLY A 1 233 ? 19.717 -1.670 17.723 1.00 59.25 233 GLY A N 1
ATOM 1931 C CA . GLY A 1 233 ? 18.956 -1.012 18.790 1.00 59.25 233 GLY A CA 1
ATOM 1932 C C . GLY A 1 233 ? 17.549 -1.589 19.002 1.00 59.25 233 GLY A C 1
ATOM 1933 O O . GLY A 1 233 ? 17.072 -1.659 20.135 1.00 59.25 233 GLY A O 1
ATOM 1934 N N . LEU A 1 234 ? 16.873 -2.039 17.939 1.00 59.44 234 LEU A N 1
ATOM 1935 C CA . LEU A 1 234 ? 15.578 -2.720 18.055 1.00 59.44 234 LEU A CA 1
ATOM 1936 C C . LEU A 1 234 ? 15.719 -4.152 18.566 1.00 59.44 234 LEU A C 1
ATOM 1938 O O . LEU A 1 234 ? 14.881 -4.591 19.356 1.00 59.44 234 LEU A O 1
ATOM 1942 N N . GLN A 1 235 ? 16.774 -4.854 18.157 1.00 61.97 235 GLN A N 1
ATOM 1943 C CA . GLN A 1 235 ? 17.118 -6.162 18.692 1.00 61.97 235 GLN A CA 1
ATOM 1944 C C . GLN A 1 235 ? 17.449 -6.065 20.185 1.00 61.97 235 GLN A C 1
ATOM 1946 O O . GLN A 1 235 ? 16.858 -6.795 20.972 1.00 61.97 235 GLN A O 1
ATOM 1951 N N . ASP A 1 236 ? 18.271 -5.103 20.595 1.00 63.47 236 ASP A N 1
ATOM 1952 C CA . ASP A 1 236 ? 18.629 -4.843 21.990 1.00 63.47 236 ASP A CA 1
ATOM 1953 C C . ASP A 1 236 ? 17.385 -4.490 22.817 1.00 63.47 236 ASP A C 1
ATOM 1955 O O . ASP A 1 236 ? 17.186 -4.995 23.925 1.00 63.47 236 ASP A O 1
ATOM 1959 N N . HIS A 1 237 ? 16.482 -3.671 22.264 1.00 66.00 237 HIS A N 1
ATOM 1960 C CA . HIS A 1 237 ? 15.212 -3.359 22.915 1.00 66.00 237 HIS A CA 1
ATOM 1961 C C . HIS A 1 237 ? 14.322 -4.601 23.060 1.00 66.00 237 HIS A C 1
ATOM 1963 O O . HIS A 1 237 ? 13.753 -4.839 24.127 1.00 66.00 237 HIS A O 1
ATOM 1969 N N . GLN A 1 238 ? 14.219 -5.429 22.019 1.00 63.44 238 GLN A N 1
ATOM 1970 C CA . GLN A 1 238 ? 13.485 -6.690 22.073 1.00 63.44 238 GLN A CA 1
ATOM 1971 C C . GLN A 1 238 ? 14.107 -7.649 23.099 1.00 63.44 238 GLN A C 1
ATOM 1973 O O . GLN A 1 238 ? 13.388 -8.217 23.921 1.00 63.44 238 GLN A O 1
ATOM 1978 N N . GLU A 1 239 ? 15.430 -7.780 23.125 1.00 63.91 239 GLU A N 1
ATOM 1979 C CA . GLU A 1 239 ? 16.180 -8.589 24.089 1.00 63.91 239 GLU A CA 1
ATOM 1980 C C . GLU A 1 239 ? 16.061 -8.072 25.528 1.00 63.91 239 GLU A C 1
ATOM 1982 O O . GLU A 1 239 ? 16.203 -8.857 26.467 1.00 63.91 239 GLU A O 1
ATOM 1987 N N . HIS A 1 240 ? 15.728 -6.793 25.713 1.00 68.62 240 HIS A N 1
ATOM 1988 C CA . HIS A 1 240 ? 15.422 -6.199 27.012 1.00 68.62 240 HIS A CA 1
ATOM 1989 C C . HIS A 1 240 ? 13.954 -6.386 27.443 1.00 68.62 240 HIS A C 1
ATOM 1991 O O . HIS A 1 240 ? 13.671 -6.587 28.624 1.00 68.62 240 HIS A O 1
ATOM 1997 N N . VAL A 1 241 ? 13.001 -6.384 26.504 1.00 69.50 241 VAL A N 1
ATOM 1998 C CA . VAL A 1 241 ? 11.553 -6.505 26.788 1.00 69.50 241 VAL A CA 1
ATOM 1999 C C . VAL A 1 241 ? 11.080 -7.962 26.904 1.00 69.50 241 VAL A C 1
ATOM 2001 O O . VAL A 1 241 ? 10.210 -8.280 27.725 1.00 69.50 241 VAL A O 1
ATOM 2004 N N . VAL A 1 242 ? 11.647 -8.875 26.115 1.00 68.94 242 VAL A N 1
ATOM 2005 C CA . VAL A 1 242 ? 11.349 -10.320 26.148 1.00 68.94 242 VAL A CA 1
ATOM 2006 C C . VAL A 1 242 ? 11.620 -10.977 27.520 1.00 68.94 242 VAL A C 1
ATOM 2008 O O . VAL A 1 242 ? 10.792 -11.781 27.945 1.00 68.94 242 VAL A O 1
ATOM 2011 N N . PRO A 1 243 ? 12.684 -10.644 28.278 1.00 62.44 243 PRO A N 1
ATOM 2012 C CA . PRO A 1 243 ? 12.875 -11.108 29.655 1.00 62.44 243 PRO A CA 1
ATOM 2013 C C . PRO A 1 243 ? 11.700 -10.778 30.574 1.00 62.44 243 PRO A C 1
ATOM 2015 O O . PRO A 1 243 ? 11.275 -11.621 31.361 1.00 62.44 243 PRO A O 1
ATOM 2018 N N . THR A 1 244 ? 11.182 -9.558 30.450 1.00 64.75 244 THR A N 1
ATOM 2019 C CA . THR A 1 244 ? 10.184 -8.987 31.358 1.00 64.75 244 THR A CA 1
ATOM 2020 C C . THR A 1 244 ? 8.776 -9.474 31.026 1.00 64.75 244 THR A C 1
ATOM 2022 O O . THR A 1 244 ? 7.942 -9.627 31.911 1.00 64.75 244 THR A O 1
ATOM 2025 N N . SER A 1 245 ? 8.507 -9.754 29.749 1.00 66.44 245 SER A N 1
ATOM 2026 C CA . SER A 1 245 ? 7.177 -10.140 29.259 1.00 66.44 245 SER A CA 1
ATOM 2027 C C . SER A 1 245 ? 7.030 -11.635 28.943 1.00 66.44 245 SER A C 1
ATOM 2029 O O . SER A 1 245 ? 5.939 -12.185 29.085 1.00 66.44 245 SER A O 1
ATOM 2031 N N . GLN A 1 246 ? 8.106 -12.314 28.530 1.00 65.50 246 GLN A N 1
ATOM 2032 C CA . GLN A 1 246 ? 8.097 -13.692 28.019 1.00 65.50 246 GLN A CA 1
ATOM 2033 C C . GLN A 1 246 ? 9.349 -14.485 28.445 1.00 65.50 246 GLN A C 1
ATOM 2035 O O . GLN A 1 246 ? 10.066 -15.072 27.629 1.00 65.50 246 GLN A O 1
ATOM 2040 N N . HIS A 1 247 ? 9.598 -14.544 29.755 1.00 64.69 247 HIS A N 1
ATOM 2041 C CA . HIS A 1 247 ? 10.787 -15.180 30.338 1.00 64.69 247 HIS A CA 1
ATOM 2042 C C . HIS A 1 247 ? 11.030 -16.634 29.877 1.00 64.69 247 HIS A C 1
ATOM 2044 O O . HIS A 1 247 ? 12.175 -17.013 29.635 1.00 64.69 247 HIS A O 1
ATOM 2050 N N . LYS A 1 248 ? 9.974 -17.447 29.698 1.00 69.94 248 LYS A N 1
ATOM 2051 C CA . LYS A 1 248 ? 10.096 -18.844 29.229 1.00 69.94 248 LYS A CA 1
ATOM 2052 C C . LYS A 1 248 ? 10.599 -18.921 27.788 1.00 69.94 248 LYS A C 1
ATOM 2054 O O . LYS A 1 248 ? 11.506 -19.694 27.501 1.00 69.94 248 LYS A O 1
ATOM 2059 N N . THR A 1 249 ? 10.068 -18.080 26.901 1.00 72.88 249 THR A N 1
ATOM 2060 C CA . THR A 1 249 ? 10.510 -17.989 25.501 1.00 72.88 249 THR A CA 1
ATOM 2061 C C . THR A 1 249 ? 11.979 -17.594 25.425 1.00 72.88 249 THR A C 1
ATOM 2063 O O . THR A 1 249 ? 12.748 -18.238 24.716 1.00 72.88 249 THR A O 1
ATOM 2066 N N . ARG A 1 250 ? 12.405 -16.606 26.227 1.00 71.00 250 ARG A N 1
ATOM 2067 C CA . ARG A 1 250 ? 13.824 -16.230 26.339 1.00 71.00 250 ARG A CA 1
ATOM 2068 C C . ARG A 1 250 ? 14.688 -17.414 26.754 1.00 71.00 250 ARG A C 1
ATOM 2070 O O . ARG A 1 250 ? 15.728 -17.660 26.153 1.00 71.00 250 ARG A O 1
ATOM 2077 N N . TRP A 1 251 ? 14.260 -18.139 27.783 1.00 71.44 251 TRP A N 1
ATOM 2078 C CA . TRP A 1 251 ? 15.004 -19.279 28.303 1.00 71.44 251 TRP A CA 1
ATOM 2079 C C . TRP A 1 251 ? 15.162 -20.381 27.251 1.00 71.44 251 TRP A C 1
ATOM 2081 O O . TRP A 1 251 ? 16.258 -20.920 27.086 1.00 71.44 251 TRP A O 1
ATOM 2091 N N . HIS A 1 252 ? 14.110 -20.660 26.478 1.00 74.75 252 HIS A N 1
ATOM 2092 C CA . HIS A 1 252 ? 14.181 -21.593 25.355 1.00 74.75 252 HIS A CA 1
ATOM 2093 C C . HIS A 1 252 ? 15.117 -21.101 24.247 1.00 74.75 252 HIS A C 1
ATOM 2095 O O . HIS A 1 252 ? 15.949 -21.879 23.795 1.00 74.75 252 HIS A O 1
ATOM 2101 N N . LEU A 1 253 ? 15.057 -19.823 23.862 1.00 75.00 253 LEU A N 1
ATOM 2102 C CA . LEU A 1 253 ? 15.952 -19.250 22.848 1.00 75.00 253 LEU A CA 1
ATOM 2103 C C . LEU A 1 253 ? 17.426 -19.324 23.271 1.00 75.00 253 LEU A C 1
ATOM 2105 O O . LEU A 1 253 ? 18.269 -19.750 22.486 1.00 75.00 253 LEU A O 1
ATOM 2109 N N . VAL A 1 254 ? 17.736 -18.997 24.529 1.00 73.06 254 VAL A N 1
ATOM 2110 C CA . VAL A 1 254 ? 19.099 -19.101 25.082 1.00 73.06 254 VAL A CA 1
ATOM 2111 C C . VAL A 1 254 ? 19.563 -20.559 25.146 1.00 73.06 254 VAL A C 1
ATOM 2113 O O . VAL A 1 254 ? 20.720 -20.859 24.850 1.00 73.06 254 VAL A O 1
ATOM 2116 N N . SER A 1 255 ? 18.673 -21.480 25.515 1.00 72.50 255 SER A N 1
ATOM 2117 C CA . SER A 1 255 ? 18.990 -22.911 25.584 1.00 72.50 255 SER A CA 1
ATOM 2118 C C . SER A 1 255 ? 19.231 -23.506 24.197 1.00 72.50 255 SER A C 1
ATOM 2120 O O . SER A 1 255 ? 20.190 -24.254 24.017 1.00 72.50 255 SER A O 1
ATOM 2122 N N . LEU A 1 256 ? 18.420 -23.119 23.208 1.00 73.31 256 LEU A N 1
ATOM 2123 C CA . LEU A 1 256 ? 18.595 -23.489 21.805 1.00 73.31 256 LEU A CA 1
ATOM 2124 C C . LEU A 1 256 ? 19.893 -22.916 21.242 1.00 73.31 256 LEU A C 1
ATOM 2126 O O . LEU A 1 256 ? 20.658 -23.660 20.645 1.00 73.31 256 LEU A O 1
ATOM 2130 N N . TRP A 1 257 ? 20.199 -21.642 21.500 1.00 67.31 257 TRP A N 1
ATOM 2131 C CA . TRP A 1 257 ? 21.460 -21.034 21.074 1.00 67.31 257 TRP A CA 1
ATOM 2132 C C . TRP A 1 257 ? 22.672 -21.777 21.650 1.00 67.31 257 TRP A C 1
ATOM 2134 O O . TRP A 1 257 ? 23.586 -22.137 20.915 1.00 67.31 257 TRP A O 1
ATOM 2144 N N . ARG A 1 258 ? 22.653 -22.116 22.946 1.00 69.75 258 ARG A N 1
ATOM 2145 C CA . ARG A 1 258 ? 23.712 -22.927 23.578 1.00 69.75 258 ARG A CA 1
ATOM 2146 C C . ARG A 1 258 ? 23.847 -24.309 22.944 1.00 69.75 258 ARG A C 1
ATOM 2148 O O . ARG A 1 258 ? 24.959 -24.814 22.826 1.00 69.75 258 ARG A O 1
ATOM 2155 N N . LEU A 1 259 ? 22.730 -24.930 22.580 1.00 66.38 259 LEU A N 1
ATOM 2156 C CA . LEU A 1 259 ? 22.702 -26.259 21.981 1.00 66.38 259 LEU A CA 1
ATOM 2157 C C . LEU A 1 259 ? 23.233 -26.228 20.540 1.00 66.38 259 LEU A C 1
ATOM 2159 O O . LEU A 1 259 ? 24.095 -27.027 20.198 1.00 66.38 259 LEU A O 1
ATOM 2163 N N . VAL A 1 260 ? 22.821 -25.243 19.741 1.00 68.00 260 VAL A N 1
ATOM 2164 C CA . VAL A 1 260 ? 23.310 -25.009 18.371 1.00 68.00 260 VAL A CA 1
ATOM 2165 C C . VAL A 1 260 ? 24.810 -24.680 18.363 1.00 68.00 260 VAL A C 1
ATOM 2167 O O . VAL A 1 260 ? 25.549 -25.243 17.557 1.00 68.00 260 VAL A O 1
ATOM 2170 N N . SER A 1 261 ? 25.286 -23.862 19.309 1.00 67.56 261 SER A N 1
ATOM 2171 C CA . SER A 1 261 ? 26.716 -23.561 19.485 1.00 67.56 261 SER A CA 1
ATOM 2172 C C . SER A 1 261 ? 27.536 -24.789 19.891 1.00 67.56 261 SER A C 1
ATOM 2174 O O . SER A 1 261 ? 28.658 -24.960 19.422 1.00 67.56 261 SER A O 1
ATOM 2176 N N . LYS A 1 262 ? 26.983 -25.680 20.728 1.00 71.31 262 LYS A N 1
ATOM 2177 C CA . LYS A 1 262 ? 27.625 -26.958 21.092 1.00 71.31 262 LYS A CA 1
ATOM 2178 C C . LYS A 1 262 ? 27.678 -27.953 19.933 1.00 71.31 262 LYS A C 1
ATOM 2180 O O . LYS A 1 262 ? 28.603 -28.754 19.881 1.00 71.31 262 LYS A O 1
ATOM 2185 N N . LEU A 1 263 ? 26.703 -27.904 19.027 1.00 72.50 263 LEU A N 1
ATOM 2186 C CA . LEU A 1 263 ? 26.632 -28.775 17.852 1.00 72.50 263 LEU A CA 1
ATOM 2187 C C . LEU A 1 263 ? 27.482 -28.277 16.670 1.00 72.50 263 LEU A C 1
ATOM 2189 O O . LEU A 1 263 ? 27.524 -28.944 15.643 1.00 72.50 263 LEU A O 1
ATOM 2193 N N . GLY A 1 264 ? 28.158 -27.127 16.795 1.00 57.22 264 GLY A N 1
ATOM 2194 C CA . GLY A 1 264 ? 29.055 -26.614 15.753 1.00 57.22 264 GLY A CA 1
ATOM 2195 C C . GLY A 1 264 ? 28.345 -26.237 14.449 1.00 57.22 264 GLY A C 1
ATOM 2196 O O . GLY A 1 264 ? 28.971 -26.204 13.397 1.00 57.22 264 GLY A O 1
ATOM 2197 N N . LEU A 1 265 ? 27.042 -25.950 14.505 1.00 63.72 265 LEU A N 1
ATOM 2198 C CA . LEU A 1 265 ? 26.202 -25.690 13.329 1.00 63.72 265 LEU A CA 1
ATOM 2199 C C . LEU A 1 265 ? 26.364 -24.271 12.745 1.00 63.72 265 LEU A C 1
ATOM 2201 O O . LEU A 1 265 ? 25.613 -23.891 11.850 1.00 63.72 265 LEU A O 1
ATOM 2205 N N . PHE A 1 266 ? 27.337 -23.493 13.228 1.00 50.34 266 PHE A N 1
ATOM 2206 C CA . PHE A 1 266 ? 27.732 -22.214 12.637 1.00 50.34 266 PHE A CA 1
ATOM 2207 C C . PHE A 1 266 ? 29.142 -22.310 12.034 1.00 50.34 266 PHE A C 1
ATOM 2209 O O . PHE A 1 266 ? 30.036 -22.851 12.691 1.00 50.34 266 PHE A O 1
ATOM 2216 N N . PRO A 1 267 ? 29.377 -21.760 10.827 1.00 36.38 267 PRO A N 1
ATOM 2217 C CA . PRO A 1 267 ? 30.714 -21.688 10.248 1.00 36.38 267 PRO A CA 1
ATOM 2218 C C . PRO A 1 267 ? 31.660 -20.877 11.145 1.00 36.38 267 PRO A C 1
ATOM 2220 O O . PRO A 1 267 ? 31.359 -19.738 11.510 1.00 36.38 267 PRO A O 1
ATOM 2223 N N . ARG A 1 268 ? 32.825 -21.445 11.479 1.00 44.62 268 ARG A N 1
ATOM 2224 C CA . ARG A 1 268 ? 33.982 -20.658 11.923 1.00 44.62 268 ARG A CA 1
ATOM 2225 C C . ARG A 1 268 ? 34.509 -19.901 10.706 1.00 44.62 268 ARG A C 1
ATOM 2227 O O . ARG A 1 268 ? 35.026 -20.538 9.800 1.00 44.62 268 ARG A O 1
ATOM 2234 N N . ASP A 1 269 ? 34.290 -18.589 10.653 1.00 38.88 269 ASP A N 1
ATOM 2235 C CA . ASP A 1 269 ? 35.359 -17.591 10.486 1.00 38.88 269 ASP A CA 1
ATOM 2236 C C . ASP A 1 269 ? 34.826 -16.224 10.037 1.00 38.88 269 ASP A C 1
ATOM 2238 O O . ASP A 1 269 ? 34.263 -16.056 8.959 1.00 38.88 269 ASP A O 1
ATOM 2242 N N . SER A 1 270 ? 35.136 -15.210 10.843 1.00 30.77 270 SER A N 1
ATOM 2243 C CA . SER A 1 270 ? 35.533 -13.888 10.352 1.00 30.77 270 SER A CA 1
ATOM 2244 C C . SER A 1 270 ? 36.458 -13.236 11.385 1.00 30.77 270 SER A C 1
ATOM 2246 O O . SER A 1 270 ? 36.161 -12.186 11.949 1.00 30.77 270 SER A O 1
ATOM 2248 N N . ALA A 1 271 ? 37.580 -13.898 11.673 1.00 34.38 271 ALA A N 1
ATOM 2249 C CA . ALA A 1 271 ? 38.692 -13.333 12.432 1.00 34.38 271 ALA A CA 1
ATOM 2250 C C . ALA A 1 271 ? 39.969 -13.417 11.586 1.00 34.38 271 ALA A C 1
ATOM 2252 O O . ALA A 1 271 ? 40.918 -14.117 11.914 1.00 34.38 271 ALA A O 1
ATOM 2253 N N . SER A 1 272 ? 39.983 -12.702 10.461 1.00 35.53 272 SER A N 1
ATOM 2254 C CA . SER A 1 272 ? 41.214 -12.434 9.719 1.00 35.53 272 SER A CA 1
ATOM 2255 C C . SER A 1 272 ? 41.069 -11.156 8.895 1.00 35.53 272 SER A C 1
ATOM 2257 O O . SER A 1 272 ? 40.654 -11.199 7.738 1.00 35.53 272 SER A O 1
ATOM 2259 N N . ARG A 1 273 ? 41.406 -10.012 9.499 1.00 31.12 273 ARG A N 1
ATOM 2260 C CA . ARG A 1 273 ? 42.002 -8.846 8.822 1.00 31.12 273 ARG A CA 1
ATOM 2261 C C . ARG A 1 273 ? 42.488 -7.844 9.872 1.00 31.12 273 ARG A C 1
ATOM 2263 O O . ARG A 1 273 ? 41.683 -7.277 10.598 1.00 31.12 273 ARG A O 1
ATOM 2270 N N . GLY A 1 274 ? 43.803 -7.624 9.897 1.00 27.50 274 GLY A N 1
ATOM 2271 C CA . GLY A 1 274 ? 44.407 -6.406 10.441 1.00 27.50 274 GLY A CA 1
ATOM 2272 C C . GLY A 1 274 ? 45.099 -6.528 11.795 1.00 27.50 274 GLY A C 1
ATOM 2273 O O . GLY A 1 274 ? 44.699 -5.872 12.747 1.00 27.50 274 GLY A O 1
ATOM 2274 N N . ALA A 1 275 ? 46.181 -7.304 11.870 1.00 29.88 275 ALA A N 1
ATOM 2275 C CA . ALA A 1 275 ? 47.242 -7.020 12.831 1.00 29.88 275 ALA A CA 1
ATOM 2276 C C . ALA A 1 275 ? 48.039 -5.794 12.346 1.00 29.88 275 ALA A C 1
ATOM 2278 O O . ALA A 1 275 ? 48.498 -5.786 11.204 1.00 29.88 275 ALA A O 1
ATOM 2279 N N . GLY A 1 276 ? 48.218 -4.789 13.210 1.00 26.28 276 GLY A N 1
ATOM 2280 C CA . GLY A 1 276 ? 49.207 -3.721 13.033 1.00 26.28 276 GLY A CA 1
ATOM 2281 C C . GLY A 1 276 ? 48.808 -2.384 13.666 1.00 26.28 276 GLY A C 1
ATOM 2282 O O . GLY A 1 276 ? 48.014 -1.657 13.084 1.00 26.28 276 GLY A O 1
ATOM 2283 N N . GLY A 1 277 ? 49.407 -2.037 14.814 1.00 27.14 277 GLY A N 1
ATOM 2284 C CA . GLY A 1 277 ? 49.479 -0.643 15.287 1.00 27.14 277 GLY A CA 1
ATOM 2285 C C . GLY A 1 277 ? 49.030 -0.378 16.728 1.00 27.14 277 GLY A C 1
ATOM 2286 O O . GLY A 1 277 ? 47.944 0.128 16.960 1.00 27.14 277 GLY A O 1
ATOM 2287 N N . THR A 1 278 ? 49.903 -0.723 17.676 1.00 31.97 278 THR A N 1
ATOM 2288 C CA . THR A 1 278 ? 50.143 -0.120 19.008 1.00 31.97 278 THR A CA 1
ATOM 2289 C C . THR A 1 278 ? 49.273 1.066 19.475 1.00 31.97 278 THR A C 1
ATOM 2291 O O . THR A 1 278 ? 49.282 2.127 18.857 1.00 31.97 278 THR A O 1
ATOM 2294 N N . GLY A 1 279 ? 48.683 0.951 20.673 1.00 27.89 279 GLY A N 1
ATOM 2295 C CA . GLY A 1 279 ? 48.135 2.093 21.417 1.00 27.89 279 GLY A CA 1
ATOM 2296 C C . GLY A 1 279 ? 47.327 1.684 22.651 1.00 27.89 279 GLY A C 1
ATOM 2297 O O . GLY A 1 279 ? 46.155 1.356 22.556 1.00 27.89 279 GLY A O 1
ATOM 2298 N N . THR A 1 280 ? 47.988 1.680 23.802 1.00 32.94 280 THR A N 1
ATOM 2299 C CA . THR A 1 280 ? 47.506 1.436 25.174 1.00 32.94 280 THR A CA 1
ATOM 2300 C C . THR A 1 280 ? 46.139 2.036 25.546 1.00 32.94 280 THR A C 1
ATOM 2302 O O . THR A 1 280 ? 45.920 3.226 25.342 1.00 32.94 280 THR A O 1
ATOM 2305 N N . GLY A 1 281 ? 45.296 1.250 26.235 1.00 28.62 281 GLY A N 1
ATOM 2306 C CA . GLY A 1 281 ? 44.139 1.751 26.994 1.00 28.62 281 GLY A CA 1
ATOM 2307 C C . GLY A 1 281 ? 43.074 0.689 27.300 1.00 28.62 281 GLY A C 1
ATOM 2308 O O . GLY A 1 281 ? 42.069 0.614 26.606 1.00 28.62 281 GLY A O 1
ATOM 2309 N N . ALA A 1 282 ? 43.280 -0.135 28.334 1.00 28.19 282 ALA A N 1
ATOM 2310 C CA . ALA A 1 282 ? 42.225 -0.987 28.900 1.00 28.19 282 ALA A CA 1
ATOM 2311 C C . ALA A 1 282 ? 41.212 -0.144 29.705 1.00 28.19 282 ALA A C 1
ATOM 2313 O O . ALA A 1 282 ? 41.600 0.850 30.323 1.00 28.19 282 ALA A O 1
ATOM 2314 N N . PRO A 1 283 ? 39.939 -0.572 29.771 1.00 32.72 283 PRO A N 1
ATOM 2315 C CA . PRO A 1 283 ? 39.454 -1.084 31.054 1.00 32.72 283 PRO A CA 1
ATOM 2316 C C . PRO A 1 283 ? 38.680 -2.410 30.939 1.00 32.72 283 PRO A C 1
ATOM 2318 O O . PRO A 1 283 ? 38.195 -2.785 29.875 1.00 32.72 283 PRO A O 1
ATOM 2321 N N . GLY A 1 284 ? 38.640 -3.122 32.074 1.00 28.25 284 GLY A N 1
ATOM 2322 C CA . GLY A 1 284 ? 38.216 -4.514 32.275 1.00 28.25 284 GLY A CA 1
ATOM 2323 C C . GLY A 1 284 ? 36.893 -4.907 31.610 1.00 28.25 284 GLY A C 1
ATOM 2324 O O . GLY A 1 284 ? 35.968 -4.119 31.484 1.00 28.25 284 GLY A O 1
ATOM 2325 N N . GLY A 1 285 ? 36.750 -6.139 31.138 1.00 29.03 285 GLY A N 1
ATOM 2326 C CA . GLY A 1 285 ? 37.048 -7.345 31.905 1.00 29.03 285 GLY A CA 1
ATOM 2327 C C . GLY A 1 285 ? 35.715 -7.942 32.330 1.00 29.03 285 GLY A C 1
ATOM 2328 O O . GLY A 1 285 ? 35.236 -7.708 33.432 1.00 29.03 285 GLY A O 1
ATOM 2329 N N . ALA A 1 286 ? 35.092 -8.647 31.388 1.00 36.34 286 ALA A N 1
ATOM 2330 C CA . ALA A 1 286 ? 33.869 -9.401 31.577 1.00 36.34 286 ALA A CA 1
ATOM 2331 C C . ALA A 1 286 ? 34.038 -10.405 32.727 1.00 36.34 286 ALA A C 1
ATOM 2333 O O . ALA A 1 286 ? 34.820 -11.347 32.626 1.00 36.34 286 ALA A O 1
ATOM 2334 N N . GLY A 1 287 ? 33.289 -10.207 33.805 1.00 34.75 287 GLY A N 1
ATOM 2335 C CA . GLY A 1 287 ? 33.302 -11.114 34.942 1.00 34.75 287 GLY A CA 1
ATOM 2336 C C . GLY A 1 287 ? 32.414 -10.612 36.064 1.00 34.75 287 GLY A C 1
ATOM 2337 O O . GLY A 1 287 ? 32.949 -10.210 37.079 1.00 34.75 287 GLY A O 1
ATOM 2338 N N . ASP A 1 288 ? 31.089 -10.590 35.856 1.00 34.12 288 ASP A N 1
ATOM 2339 C CA . ASP A 1 288 ? 30.109 -10.613 36.961 1.00 34.12 288 ASP A CA 1
ATOM 2340 C C . ASP A 1 288 ? 28.651 -10.773 36.475 1.00 34.12 288 ASP A C 1
ATOM 2342 O O . ASP A 1 288 ? 27.784 -9.933 36.688 1.00 34.12 288 ASP A O 1
ATOM 2346 N N . TRP A 1 289 ? 28.344 -11.882 35.791 1.00 33.50 289 TRP A N 1
ATOM 2347 C CA . TRP A 1 289 ? 26.953 -12.218 35.414 1.00 33.50 289 TRP A CA 1
ATOM 2348 C C . TRP A 1 289 ? 26.476 -13.575 35.943 1.00 33.50 289 TRP A C 1
ATOM 2350 O O . TRP A 1 289 ? 25.464 -14.111 35.491 1.00 33.50 289 TRP A O 1
ATOM 2360 N N . LEU A 1 290 ? 27.188 -14.146 36.915 1.00 36.34 290 LEU A N 1
ATOM 2361 C CA . LEU A 1 290 ? 26.845 -15.427 37.528 1.00 36.34 290 LEU A CA 1
ATOM 2362 C C . LEU A 1 290 ? 26.881 -15.310 39.052 1.00 36.34 290 LEU A C 1
ATOM 2364 O O . LEU A 1 290 ? 27.854 -15.679 39.697 1.00 36.34 290 LEU A O 1
ATOM 2368 N N . SER A 1 291 ? 25.781 -14.844 39.634 1.00 29.70 291 SER A N 1
ATOM 2369 C CA . SER A 1 291 ? 25.432 -15.175 41.016 1.00 29.70 291 SER A CA 1
ATOM 2370 C C . SER A 1 291 ? 23.931 -15.461 41.101 1.00 29.70 291 SER A C 1
ATOM 2372 O O . SER A 1 291 ? 23.127 -14.589 40.768 1.00 29.70 291 SER A O 1
ATOM 2374 N N . PRO A 1 292 ? 23.515 -16.679 41.497 1.00 34.53 292 PRO A N 1
ATOM 2375 C CA . PRO A 1 292 ? 22.127 -16.967 41.819 1.00 34.53 292 PRO A CA 1
ATOM 2376 C C . PRO A 1 292 ? 21.816 -16.416 43.213 1.00 34.53 292 PRO A C 1
ATOM 2378 O O . PRO A 1 292 ? 22.432 -16.832 44.194 1.00 34.53 292 PRO A O 1
ATOM 2381 N N . ALA A 1 293 ? 20.837 -15.516 43.309 1.00 31.75 293 ALA A N 1
ATOM 2382 C CA . ALA A 1 293 ? 20.249 -15.134 44.587 1.00 31.75 293 ALA A CA 1
ATOM 2383 C C . ALA A 1 293 ? 19.631 -16.380 45.249 1.00 31.75 293 ALA A C 1
ATOM 2385 O O . ALA A 1 293 ? 18.706 -16.990 44.707 1.00 31.75 293 ALA A O 1
ATOM 2386 N N . ARG A 1 294 ? 20.178 -16.786 46.399 1.00 33.59 294 ARG A N 1
ATOM 2387 C CA . ARG A 1 294 ? 19.558 -17.746 47.316 1.00 33.59 294 ARG A CA 1
ATOM 2388 C C . ARG A 1 294 ? 18.831 -16.969 48.412 1.00 33.59 294 ARG A C 1
ATOM 2390 O O . ARG A 1 294 ? 19.472 -16.138 49.040 1.00 33.59 294 ARG A O 1
ATOM 2397 N N . ALA A 1 295 ? 17.569 -17.365 48.603 1.00 34.03 295 ALA A N 1
ATOM 2398 C CA . ALA A 1 295 ? 16.666 -17.174 49.746 1.00 34.03 295 ALA A CA 1
ATOM 2399 C C . ALA A 1 295 ? 16.471 -15.740 50.263 1.00 34.03 295 ALA A C 1
ATOM 2401 O O . ALA A 1 295 ? 17.371 -15.216 50.949 1.00 34.03 295 ALA A O 1
#

InterPro domains:
  IPR000195 Rab-GAP-TBC domain [PF00566] (104-249)
  IPR000195 Rab-GAP-TBC domain [PS50086] (100-295)
  IPR000195 Rab-GAP-TBC domain [SM00164] (97-275)
  IPR035969 Rab-GAP-TBC domain superfamily [SSF47923] (72-242)
  IPR050302 Rab GTPase-activating TBC domain-containing protein [PTHR47219] (60-240)

Secondary structure (DSSP, 8-state):
------HHHHHHHHHHHHHHHHHH---TT-TTT-PSP-SSGGGGB-TTSBB-SSPPPPPPHHHHHHHHHHHHHHHHHHHHHHTHHHHTT-HHHHHHHHH---GGGHHHHHHHHTTHHHHHHHSTTHHHHHHHHHHHH-TTHHHHHHHHTTTTTTBTTTSSTT-HHHHHHHHHHHHHHHH-TTT---TTHHHHHHHHHTTS-HHHHHHHHHHHHHSGGG-HHHHTSTT-HHHHHHHHHHHHHHHHH-HHHHHHHHHHHHHHHHTT-S------S----------------------